Protein AF-A0A9W6WD93-F1 (afdb_monomer_lite)

Organism: NCBI:txid1785913

Structure (mmCIF, N/CA/C/O backbone):
data_AF-A0A9W6WD93-F1
#
_entry.id   AF-A0A9W6WD93-F1
#
loop_
_atom_site.group_PDB
_atom_site.id
_atom_site.type_symbol
_atom_site.label_atom_id
_atom_site.label_alt_id
_atom_site.label_comp_id
_atom_site.label_asym_id
_atom_site.label_entity_id
_atom_site.label_seq_id
_atom_site.pdbx_PDB_ins_code
_atom_site.Cartn_x
_atom_site.Cartn_y
_atom_site.Cartn_z
_atom_site.occupancy
_atom_site.B_iso_or_equiv
_atom_site.auth_seq_id
_atom_site.auth_comp_id
_atom_site.auth_asym_id
_atom_site.auth_atom_id
_atom_site.pdbx_PDB_model_num
ATOM 1 N N . MET A 1 1 ? -6.635 31.209 0.167 1.00 34.66 1 MET A N 1
ATOM 2 C CA . MET A 1 1 ? -7.430 30.627 1.268 1.00 34.66 1 MET A CA 1
ATOM 3 C C . MET A 1 1 ? -8.001 29.323 0.761 1.00 34.66 1 MET A C 1
ATOM 5 O O . MET A 1 1 ? -8.871 29.347 -0.097 1.00 34.66 1 MET A O 1
ATOM 9 N N . ASN A 1 2 ? -7.409 28.206 1.172 1.00 32.88 2 ASN A N 1
ATOM 10 C CA . ASN A 1 2 ? -7.852 26.878 0.765 1.00 32.88 2 ASN A CA 1
ATOM 11 C C . ASN A 1 2 ? -9.056 26.523 1.652 1.00 32.88 2 ASN A C 1
ATOM 13 O O . ASN A 1 2 ? -8.883 26.556 2.874 1.00 32.88 2 ASN A O 1
ATOM 17 N N . PRO A 1 3 ? -10.265 26.286 1.115 1.00 46.28 3 PRO A N 1
ATOM 18 C CA . PRO A 1 3 ? -11.382 25.911 1.962 1.00 46.28 3 PRO A CA 1
ATOM 19 C C . PRO A 1 3 ? -11.041 24.572 2.611 1.00 46.28 3 PRO A C 1
ATOM 21 O O . PRO A 1 3 ? -10.632 23.624 1.938 1.00 46.28 3 PRO A O 1
ATOM 24 N N . LEU A 1 4 ? -11.151 24.542 3.937 1.00 39.38 4 LEU A N 1
ATOM 25 C CA . LEU A 1 4 ? -11.066 23.336 4.745 1.00 39.38 4 LEU A CA 1
ATOM 26 C C . LEU A 1 4 ? -11.967 22.280 4.096 1.00 39.38 4 LEU A C 1
ATOM 28 O O . LEU A 1 4 ? -13.179 22.471 3.996 1.00 39.38 4 LEU A O 1
ATOM 32 N N . LEU A 1 5 ? -11.356 21.204 3.594 1.00 36.00 5 LEU A N 1
ATOM 33 C CA . LEU A 1 5 ? -12.098 20.051 3.101 1.00 36.00 5 LEU A CA 1
ATOM 34 C C . LEU A 1 5 ? -12.999 19.545 4.240 1.00 36.00 5 LEU A C 1
ATOM 36 O O . LEU A 1 5 ? -12.559 19.523 5.392 1.00 36.00 5 LEU A O 1
ATOM 40 N N . PRO A 1 6 ? -14.257 19.188 3.945 1.00 38.03 6 PRO A N 1
ATOM 41 C CA . PRO A 1 6 ? -15.264 18.980 4.970 1.00 38.03 6 PRO A CA 1
ATOM 42 C C . PRO A 1 6 ? -14.905 17.800 5.876 1.00 38.03 6 PRO A C 1
ATOM 44 O O . PRO A 1 6 ? -14.528 16.723 5.410 1.00 38.03 6 PRO A O 1
ATOM 47 N N . ILE A 1 7 ? -15.074 18.020 7.180 1.00 48.56 7 ILE A N 1
ATOM 48 C CA . ILE A 1 7 ? -15.210 16.969 8.188 1.00 48.56 7 ILE A CA 1
ATOM 49 C C . ILE A 1 7 ? -16.414 16.114 7.758 1.00 48.56 7 ILE A C 1
ATOM 51 O O . ILE A 1 7 ? -17.492 16.647 7.500 1.00 48.56 7 ILE A O 1
ATOM 55 N N . PHE A 1 8 ? -16.182 14.811 7.587 1.00 52.06 8 PHE A N 1
ATOM 56 C CA . PHE A 1 8 ? -17.117 13.824 7.041 1.00 52.06 8 PHE A CA 1
ATOM 57 C C . PHE A 1 8 ? -18.531 13.940 7.640 1.00 52.06 8 PHE A C 1
ATOM 59 O O . PHE A 1 8 ? -18.700 13.948 8.857 1.00 52.06 8 PHE A O 1
ATOM 66 N N . THR A 1 9 ? -19.554 13.998 6.783 1.00 36.75 9 THR A N 1
ATOM 67 C CA . THR A 1 9 ? -20.966 13.930 7.189 1.00 36.75 9 THR A CA 1
ATOM 68 C C . THR A 1 9 ? -21.357 12.502 7.596 1.00 36.75 9 THR A C 1
ATOM 70 O O . THR A 1 9 ? -20.989 11.570 6.875 1.00 36.75 9 THR A O 1
ATOM 73 N N . PRO A 1 10 ? -22.126 12.300 8.685 1.00 39.97 10 PRO A N 1
ATOM 74 C CA . PRO A 1 10 ? -22.615 10.982 9.084 1.00 39.97 10 PRO A CA 1
ATOM 75 C C . PRO A 1 10 ? -23.711 10.498 8.130 1.00 39.97 10 PRO A C 1
ATOM 77 O O . PRO A 1 10 ? -24.685 11.208 7.883 1.00 39.97 10 PRO A O 1
ATOM 80 N N . GLY A 1 11 ? -23.536 9.286 7.613 1.00 41.75 11 GLY A N 1
ATOM 81 C CA . GLY A 1 11 ? -24.444 8.614 6.688 1.00 41.75 11 GLY A CA 1
ATOM 82 C C . GLY A 1 11 ? -23.643 7.645 5.823 1.00 41.75 11 GLY A C 1
ATOM 83 O O . GLY A 1 11 ? -22.977 8.061 4.882 1.00 41.75 11 GLY A O 1
ATOM 84 N N . ASP A 1 12 ? -23.644 6.368 6.194 1.00 49.59 12 ASP A N 1
ATOM 85 C CA . ASP A 1 12 ? -23.177 5.217 5.398 1.00 49.59 12 ASP A CA 1
ATOM 86 C C . ASP A 1 12 ? -21.663 5.009 5.191 1.00 49.59 12 ASP A C 1
ATOM 88 O O . ASP A 1 12 ? -21.240 3.920 4.793 1.00 49.59 12 ASP A O 1
ATOM 92 N N . ALA A 1 13 ? -20.803 5.982 5.491 1.00 63.25 13 ALA A N 1
ATOM 93 C CA . ALA A 1 13 ? -19.359 5.790 5.355 1.00 63.25 13 ALA A CA 1
ATOM 94 C C . ALA A 1 13 ? -18.795 4.952 6.522 1.00 63.25 13 ALA A C 1
ATOM 96 O O . ALA A 1 13 ? -18.496 5.485 7.585 1.00 63.25 13 ALA A O 1
ATOM 97 N N . PHE A 1 14 ? -18.622 3.646 6.283 1.00 68.56 14 PHE A N 1
ATOM 98 C CA . PHE A 1 14 ? -18.093 2.644 7.226 1.00 68.56 14 PHE A CA 1
ATOM 99 C C . PHE A 1 14 ? -19.006 2.356 8.428 1.00 68.56 14 PHE A C 1
ATOM 101 O O . PHE A 1 14 ? -18.555 2.410 9.566 1.00 68.56 14 PHE A O 1
ATOM 108 N N . ALA A 1 15 ? -20.277 2.015 8.188 1.00 68.81 15 ALA A N 1
ATOM 109 C CA . ALA A 1 15 ? -21.192 1.582 9.255 1.00 68.81 15 ALA A CA 1
ATOM 110 C C . ALA A 1 15 ? -20.595 0.473 10.157 1.00 68.81 15 ALA A C 1
ATOM 112 O O . ALA A 1 15 ? -20.794 0.507 11.367 1.00 68.81 15 ALA A O 1
ATOM 113 N N . ASP A 1 16 ? -19.779 -0.417 9.579 1.00 78.69 16 ASP A N 1
ATOM 114 C CA . ASP A 1 16 ? -19.063 -1.496 10.284 1.00 78.69 16 ASP A CA 1
ATOM 115 C C . ASP A 1 16 ? -17.587 -1.156 10.575 1.00 78.69 16 ASP A C 1
ATOM 117 O O . ASP A 1 16 ? -16.729 -2.034 10.692 1.00 78.69 16 ASP A O 1
ATOM 121 N N . GLY A 1 17 ? -17.249 0.133 10.595 1.00 87.06 17 GLY A N 1
ATOM 122 C CA . GLY A 1 17 ? -15.920 0.605 10.955 1.00 87.06 17 GLY A CA 1
ATOM 123 C C . GLY A 1 17 ? -15.648 0.439 12.449 1.00 87.06 17 GLY A C 1
ATOM 124 O O . GLY A 1 17 ? -16.551 0.485 13.283 1.00 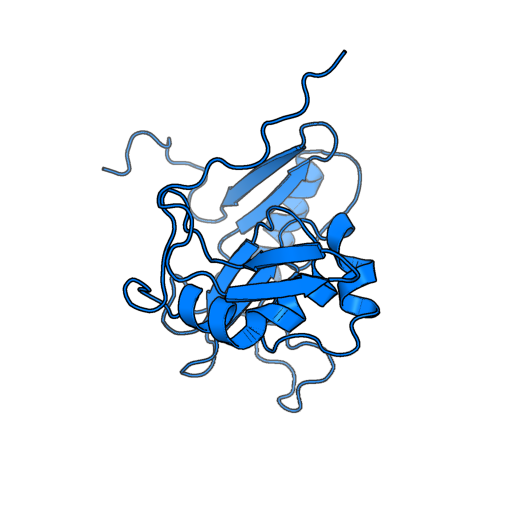87.06 17 GLY A O 1
ATOM 125 N N . VAL A 1 18 ? -14.375 0.291 12.803 1.00 94.69 18 VAL A N 1
ATOM 126 C CA . VAL A 1 18 ? -13.948 0.174 14.199 1.00 94.69 18 VAL A CA 1
ATOM 127 C C . VAL A 1 18 ? -13.622 1.559 14.739 1.00 94.69 18 VAL A C 1
ATOM 129 O O . VAL A 1 18 ? -12.799 2.273 14.164 1.00 94.69 18 VAL A O 1
ATOM 132 N N . VAL A 1 19 ? -14.253 1.939 15.850 1.00 95.56 19 VAL A N 1
ATOM 133 C CA . VAL A 1 19 ? -13.902 3.167 16.570 1.00 95.56 19 VAL A CA 1
ATOM 134 C C . VAL A 1 19 ? -12.634 2.921 17.382 1.00 95.56 19 VAL A C 1
ATOM 136 O O . VAL A 1 19 ? -12.572 1.985 18.176 1.00 95.56 19 VAL A O 1
ATOM 139 N N . VAL A 1 20 ? -11.632 3.769 17.185 1.00 94.94 20 VAL A N 1
ATOM 140 C CA . VAL A 1 20 ? -10.327 3.713 17.856 1.00 94.94 20 VAL A CA 1
ATOM 141 C C . VAL A 1 20 ? -10.012 5.060 18.491 1.00 94.94 20 VAL A C 1
ATOM 143 O O . VAL A 1 20 ? -10.507 6.097 18.040 1.00 94.94 20 VAL A O 1
ATOM 146 N N . GLN A 1 21 ? -9.167 5.060 19.518 1.00 94.75 21 GLN A N 1
ATOM 147 C CA . GLN A 1 21 ? -8.720 6.285 20.177 1.00 94.75 21 GLN A CA 1
ATOM 148 C C . GLN A 1 21 ? -7.257 6.563 19.832 1.00 94.75 21 GLN A C 1
ATOM 150 O O . GLN A 1 21 ? -6.410 5.690 20.000 1.00 94.75 21 GLN A O 1
ATOM 155 N N . LEU A 1 22 ? -6.963 7.788 19.389 1.00 92.19 22 LEU A N 1
ATOM 156 C CA . LEU A 1 22 ? -5.601 8.302 19.231 1.00 92.19 22 LEU A CA 1
ATOM 157 C C . LEU A 1 22 ? -5.485 9.622 19.998 1.00 92.19 22 LEU A C 1
ATOM 159 O O . LEU A 1 22 ? -6.052 10.644 19.600 1.00 92.19 22 LEU A O 1
ATOM 163 N N . GLY A 1 23 ? -4.763 9.595 21.119 1.00 91.88 23 GLY A N 1
ATOM 164 C CA . GLY A 1 23 ? -4.699 10.726 22.044 1.00 91.88 23 GLY A CA 1
ATOM 165 C C . GLY A 1 23 ? -6.085 11.088 22.584 1.00 91.88 23 GLY A C 1
ATOM 166 O O . GLY A 1 23 ? -6.782 10.247 23.153 1.00 91.88 23 GLY A O 1
ATOM 167 N N . GLU A 1 24 ? -6.494 12.340 22.391 1.00 93.06 24 GLU A N 1
ATOM 168 C CA . GLU A 1 24 ? -7.792 12.865 22.845 1.00 93.06 24 GLU A CA 1
ATOM 169 C C . GLU A 1 24 ? -8.915 12.711 21.804 1.00 93.06 24 GLU A C 1
ATOM 171 O O . GLU A 1 24 ? -10.052 13.114 22.046 1.00 93.06 24 GLU A O 1
ATOM 176 N N . HIS A 1 25 ? -8.616 12.139 20.635 1.00 92.31 25 HIS A N 1
ATOM 177 C CA . HIS A 1 25 ? -9.554 12.055 19.520 1.00 92.31 25 HIS A CA 1
ATOM 178 C C . HIS A 1 25 ? -9.992 10.615 19.246 1.00 92.31 25 HIS A C 1
ATOM 180 O O . HIS A 1 25 ? -9.206 9.670 19.349 1.00 92.31 25 HIS A O 1
ATOM 186 N N . LEU A 1 26 ? -11.253 10.469 18.837 1.00 93.88 26 LEU A N 1
ATOM 187 C CA . LEU A 1 26 ? -11.805 9.220 18.324 1.00 93.88 26 LEU A CA 1
ATOM 188 C C . LEU A 1 26 ? -11.797 9.236 16.796 1.00 93.88 26 LEU A C 1
ATOM 190 O O . LEU A 1 26 ? -12.170 10.232 16.173 1.00 93.88 26 LEU A O 1
ATOM 194 N N . TYR A 1 27 ? -11.409 8.112 16.207 1.00 92.88 27 TYR A N 1
ATOM 195 C CA . TYR A 1 27 ? -11.374 7.901 14.766 1.00 92.88 27 TYR A CA 1
ATOM 196 C C . TYR A 1 27 ? -12.167 6.657 14.395 1.00 92.88 27 TYR A C 1
ATOM 198 O O . TYR A 1 27 ? -12.267 5.716 15.176 1.00 92.88 27 TYR A O 1
ATOM 206 N N . LEU A 1 28 ? -12.707 6.647 13.178 1.00 94.75 28 LEU A N 1
ATOM 207 C CA . LEU A 1 28 ? -13.334 5.474 12.583 1.00 94.75 28 LEU A CA 1
ATOM 208 C C . LEU A 1 28 ? -12.368 4.856 11.572 1.00 94.75 28 LEU A C 1
ATOM 210 O O . LEU A 1 28 ? -11.941 5.527 10.630 1.00 94.75 28 LEU A O 1
ATOM 214 N N . VAL A 1 29 ? -12.035 3.583 11.763 1.00 95.88 29 VAL A N 1
ATOM 215 C CA . VAL A 1 29 ? -11.166 2.819 10.865 1.00 95.88 29 VAL A CA 1
ATOM 216 C C . VAL A 1 29 ? -12.014 1.885 10.019 1.00 95.88 29 VAL A C 1
ATOM 218 O O . VAL A 1 29 ? -12.828 1.125 10.538 1.00 95.88 29 VAL A O 1
ATOM 221 N N . GLY A 1 30 ? -11.798 1.903 8.708 1.00 95.12 30 GLY A N 1
ATOM 222 C CA . GLY A 1 30 ? -12.510 1.025 7.791 1.00 95.12 30 GLY A CA 1
ATOM 223 C C . GLY A 1 30 ? -11.766 0.812 6.479 1.00 95.12 30 GLY A C 1
ATOM 224 O O . GLY A 1 30 ? -10.753 1.455 6.200 1.00 95.12 30 GLY A O 1
ATOM 225 N N . ALA A 1 31 ? -12.269 -0.124 5.675 1.00 94.81 31 ALA A N 1
ATOM 226 C CA . ALA A 1 31 ? -11.633 -0.561 4.440 1.00 94.81 31 ALA A CA 1
ATOM 227 C C . ALA A 1 31 ? -12.426 -0.140 3.198 1.00 94.81 31 ALA A C 1
ATOM 229 O O . ALA A 1 31 ? -13.657 -0.139 3.165 1.00 94.81 31 ALA A O 1
ATOM 230 N N . GLN A 1 32 ? -11.710 0.208 2.135 1.00 92.44 32 GLN A N 1
ATOM 231 C CA . GLN A 1 32 ? -12.301 0.618 0.869 1.00 92.44 32 GLN A CA 1
ATOM 232 C C . GLN A 1 32 ? -11.551 -0.041 -0.294 1.00 92.44 32 GLN A C 1
ATOM 234 O O . GLN A 1 32 ? -10.324 -0.098 -0.325 1.00 92.44 32 GLN A O 1
ATOM 239 N N . SER A 1 33 ? -12.320 -0.536 -1.262 1.00 88.75 33 SER A N 1
ATOM 240 C CA . SER A 1 33 ? -11.839 -0.965 -2.578 1.00 88.75 33 SER A CA 1
ATOM 241 C C . SER A 1 33 ? -11.712 0.235 -3.531 1.00 88.75 33 SER A C 1
ATOM 243 O O . SER A 1 33 ? -11.908 1.378 -3.140 1.00 88.75 33 SER A O 1
ATOM 245 N N . ARG A 1 34 ? -11.439 0.021 -4.823 1.00 85.19 34 ARG A N 1
ATOM 246 C CA . ARG A 1 34 ? -11.284 1.138 -5.780 1.00 85.19 34 ARG A CA 1
ATOM 247 C C . ARG A 1 34 ? -12.518 2.035 -5.907 1.00 85.19 34 ARG A C 1
ATOM 249 O O . ARG A 1 34 ? -12.366 3.217 -6.185 1.00 85.19 34 ARG A O 1
ATOM 256 N N . ASN A 1 35 ? -13.716 1.472 -5.769 1.00 84.75 35 ASN A N 1
ATOM 257 C CA . ASN A 1 35 ? -14.967 2.164 -6.084 1.00 84.75 35 ASN A CA 1
ATOM 258 C C . ASN A 1 35 ? -16.028 2.083 -4.981 1.00 84.75 35 ASN A C 1
ATOM 260 O O . ASN A 1 35 ? -17.089 2.679 -5.134 1.00 84.75 35 ASN A O 1
ATOM 264 N N . ARG A 1 36 ? -15.771 1.360 -3.886 1.00 88.38 36 ARG A N 1
ATOM 265 C CA . ARG A 1 36 ? -16.722 1.244 -2.775 1.00 88.38 36 ARG A CA 1
ATOM 266 C C . ARG A 1 36 ? -16.044 0.940 -1.449 1.00 88.38 36 ARG A C 1
ATOM 268 O O . ARG A 1 36 ? -15.015 0.258 -1.425 1.00 88.38 36 ARG A O 1
ATOM 275 N N . VAL A 1 37 ? -16.662 1.399 -0.366 1.00 90.69 37 VAL A N 1
ATOM 276 C CA . VAL A 1 37 ? -16.401 0.898 0.990 1.00 90.69 37 VAL A CA 1
ATOM 277 C C . VAL A 1 37 ? -16.728 -0.598 1.036 1.00 90.69 37 VAL A C 1
ATOM 279 O O . VAL A 1 37 ? -17.631 -1.059 0.337 1.00 90.69 37 VAL A O 1
ATOM 282 N N . ILE A 1 38 ? -15.949 -1.354 1.800 1.00 91.62 38 ILE A N 1
ATOM 283 C CA . ILE A 1 38 ? -16.155 -2.783 2.033 1.00 91.62 38 ILE A CA 1
ATOM 284 C C . ILE A 1 38 ? -16.154 -3.052 3.535 1.00 91.62 38 ILE A C 1
ATOM 286 O O . ILE A 1 38 ? -15.496 -2.349 4.302 1.00 91.62 38 ILE A O 1
ATOM 290 N N . THR A 1 39 ? -16.901 -4.068 3.936 1.00 93.12 39 THR A N 1
ATOM 291 C CA . THR A 1 39 ? -17.102 -4.464 5.334 1.00 93.12 39 THR A CA 1
ATOM 292 C C . THR A 1 39 ? -16.725 -5.934 5.485 1.00 93.12 39 THR A C 1
ATOM 294 O O . THR A 1 39 ? -16.648 -6.622 4.463 1.00 93.12 39 THR A O 1
ATOM 297 N N . PRO A 1 40 ? -16.465 -6.440 6.704 1.00 93.75 40 PRO A N 1
ATOM 298 C CA . PRO A 1 40 ? -16.135 -7.853 6.905 1.00 93.75 40 PRO A CA 1
ATOM 299 C C . PRO A 1 40 ? -17.157 -8.827 6.293 1.00 93.75 40 PRO A C 1
ATOM 301 O O . PRO A 1 40 ? -16.762 -9.878 5.795 1.00 93.75 40 PRO A O 1
ATOM 304 N N . ASP A 1 41 ? -18.436 -8.446 6.241 1.00 89.69 41 ASP A N 1
ATOM 305 C CA . ASP A 1 41 ? -19.509 -9.246 5.631 1.00 89.69 41 ASP A CA 1
ATOM 306 C C . ASP A 1 41 ? -19.501 -9.211 4.090 1.00 89.69 41 ASP A C 1
ATOM 308 O O . ASP A 1 41 ? -20.035 -10.103 3.431 1.00 89.69 41 ASP A O 1
ATOM 312 N N . ALA A 1 42 ? -18.876 -8.192 3.495 1.00 89.31 42 ALA A N 1
ATOM 313 C CA . ALA A 1 42 ? -18.808 -7.960 2.053 1.00 89.31 42 ALA A CA 1
ATOM 314 C C . ALA A 1 42 ? -17.349 -7.880 1.559 1.00 89.31 42 ALA A C 1
ATOM 316 O O . ALA A 1 42 ? -16.959 -6.947 0.844 1.00 89.31 42 ALA A O 1
ATOM 317 N N . ASP A 1 43 ? -16.542 -8.876 1.938 1.00 89.75 43 ASP A N 1
ATOM 318 C CA . ASP A 1 43 ? -15.091 -8.892 1.756 1.00 89.75 43 ASP A CA 1
ATOM 319 C C . ASP A 1 43 ? -14.589 -10.099 0.949 1.00 89.75 43 ASP A C 1
ATOM 321 O O . ASP A 1 43 ? -14.305 -11.170 1.481 1.00 89.75 43 ASP A O 1
ATOM 325 N N . ASN A 1 44 ? -14.415 -9.910 -0.360 1.00 88.94 44 ASN A N 1
ATOM 326 C CA . ASN A 1 44 ? -14.036 -10.990 -1.277 1.00 88.94 44 ASN A CA 1
ATOM 327 C C . ASN A 1 44 ? -12.726 -11.709 -0.905 1.00 88.94 44 ASN A C 1
ATOM 329 O O . ASN A 1 44 ? -12.552 -12.873 -1.257 1.00 88.94 44 ASN A O 1
ATOM 333 N N . TYR A 1 45 ? -11.783 -11.014 -0.259 1.00 92.56 45 TYR A N 1
ATOM 334 C CA . TYR A 1 45 ? -10.429 -11.531 -0.034 1.00 92.56 45 TYR A CA 1
ATOM 335 C C . TYR A 1 45 ? -9.888 -11.275 1.380 1.00 92.56 45 TYR A C 1
ATOM 337 O O . TYR A 1 45 ? -8.679 -11.390 1.603 1.00 92.56 45 TYR A O 1
ATOM 345 N N . GLY A 1 46 ? -10.756 -10.942 2.334 1.00 94.69 46 GLY A N 1
ATOM 346 C CA . GLY A 1 46 ? -10.390 -10.767 3.740 1.00 94.69 46 GLY A CA 1
ATOM 347 C C . GLY A 1 46 ? -9.649 -9.463 4.070 1.00 94.69 46 GLY A C 1
ATOM 348 O O . GLY A 1 46 ? -8.992 -9.412 5.107 1.00 94.69 46 GLY A O 1
ATOM 349 N N . PHE A 1 47 ? -9.696 -8.432 3.215 1.00 96.50 47 PHE A N 1
ATOM 350 C CA . PHE A 1 47 ? -9.050 -7.148 3.514 1.00 96.50 47 PHE A CA 1
ATOM 351 C C . PHE A 1 47 ? -9.788 -6.350 4.596 1.00 96.50 47 PHE A C 1
ATOM 353 O 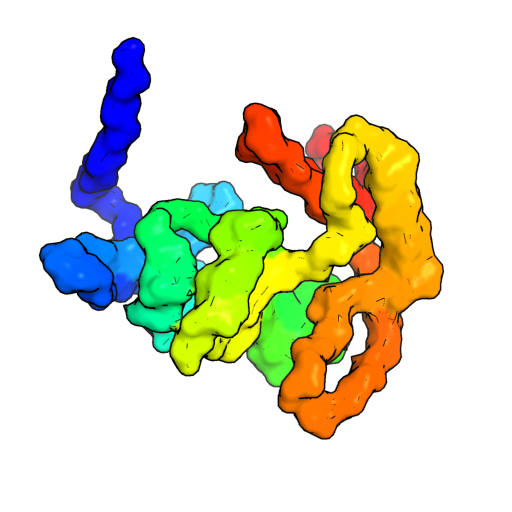O . PHE A 1 47 ? -9.159 -5.878 5.538 1.00 96.50 47 PHE A O 1
ATOM 360 N N . ALA A 1 48 ? -11.108 -6.206 4.488 1.00 95.75 48 ALA A N 1
ATOM 361 C CA . ALA A 1 48 ? -11.920 -5.521 5.489 1.00 95.75 48 ALA A CA 1
ATOM 362 C C . ALA A 1 48 ? -11.884 -6.247 6.837 1.00 95.75 48 ALA A C 1
ATOM 364 O O . ALA A 1 48 ? -11.714 -5.601 7.867 1.00 95.75 48 ALA A O 1
ATOM 365 N N . ALA A 1 49 ? -11.951 -7.580 6.829 1.00 96.12 49 ALA A N 1
ATOM 366 C CA . ALA A 1 49 ? -11.792 -8.387 8.034 1.00 96.12 49 ALA A CA 1
ATOM 367 C C . ALA A 1 49 ? -10.405 -8.188 8.676 1.00 96.12 49 ALA A C 1
ATOM 369 O O . ALA A 1 49 ? -10.303 -8.007 9.889 1.00 96.12 49 ALA A O 1
ATOM 370 N N . TRP A 1 50 ? -9.333 -8.153 7.872 1.00 97.19 50 TRP A N 1
ATOM 371 C CA . TRP A 1 50 ? -7.981 -7.870 8.364 1.00 97.19 50 TRP A CA 1
ATOM 372 C C . TRP A 1 50 ? -7.854 -6.447 8.926 1.00 97.19 50 TRP A C 1
ATOM 374 O O . TRP A 1 50 ? -7.286 -6.275 10.002 1.00 97.19 50 TRP A O 1
ATOM 384 N N . VAL A 1 51 ? -8.420 -5.433 8.261 1.00 97.38 51 VAL A N 1
ATOM 385 C CA . VAL A 1 51 ? -8.436 -4.049 8.767 1.00 97.38 51 VAL A CA 1
ATOM 386 C C . VAL A 1 51 ? -9.184 -3.967 10.094 1.00 97.38 51 VAL A C 1
ATOM 388 O O . VAL A 1 51 ? -8.670 -3.379 11.039 1.00 97.38 51 VAL A O 1
ATOM 391 N N . HIS A 1 52 ? -10.353 -4.599 10.193 1.00 96.56 52 HIS A N 1
ATOM 392 C CA . HIS A 1 52 ? -11.151 -4.620 11.415 1.00 96.56 52 HIS A CA 1
ATOM 393 C C . HIS A 1 52 ? -10.380 -5.264 12.577 1.00 96.56 52 HIS A C 1
ATOM 395 O O . HIS A 1 52 ? -10.342 -4.722 13.679 1.00 96.56 52 HIS A O 1
ATOM 401 N N . ALA A 1 53 ? -9.711 -6.394 12.333 1.00 96.75 53 ALA A N 1
ATOM 402 C CA . ALA A 1 53 ? -8.923 -7.089 13.351 1.00 96.75 53 ALA A CA 1
ATOM 403 C C . ALA A 1 53 ? -7.676 -6.310 13.812 1.00 96.75 53 ALA A C 1
ATOM 405 O O . ALA A 1 53 ? -7.198 -6.531 14.920 1.00 96.75 53 ALA A O 1
ATOM 406 N N . ASN A 1 54 ? -7.152 -5.402 12.984 1.00 97.44 54 ASN A N 1
ATOM 407 C CA . ASN A 1 54 ? -5.922 -4.651 13.257 1.00 97.44 54 ASN A CA 1
ATOM 408 C C . ASN A 1 54 ? -6.167 -3.144 13.448 1.00 97.44 54 ASN A C 1
ATOM 410 O O . ASN A 1 54 ? -5.218 -2.366 13.418 1.00 97.44 54 ASN A O 1
ATOM 414 N N . ALA A 1 55 ? -7.419 -2.715 13.631 1.00 96.75 55 ALA A N 1
ATOM 415 C CA . ALA A 1 55 ? -7.821 -1.314 13.510 1.00 96.75 55 ALA A CA 1
ATOM 416 C C . ALA A 1 55 ? -7.025 -0.346 14.399 1.00 96.75 55 ALA A C 1
ATOM 418 O O . ALA A 1 55 ? -6.528 0.659 13.896 1.00 96.75 55 ALA A O 1
ATOM 419 N N . GLN A 1 56 ? -6.865 -0.657 15.691 1.00 96.62 56 GLN A N 1
ATOM 420 C CA . GLN A 1 56 ? -6.115 0.200 16.619 1.00 96.62 56 GLN A CA 1
ATOM 421 C C . GLN A 1 56 ? -4.645 0.313 16.201 1.00 96.62 56 GLN A C 1
ATOM 423 O O . GLN A 1 56 ? -4.142 1.414 16.026 1.00 96.62 56 GLN A O 1
ATOM 428 N N . ALA A 1 57 ? -3.987 -0.817 15.936 1.00 96.50 57 ALA A N 1
ATOM 429 C CA . ALA A 1 57 ? -2.590 -0.839 15.514 1.00 96.50 57 ALA A CA 1
ATOM 430 C C . ALA A 1 57 ? -2.368 -0.119 14.174 1.00 96.50 57 ALA A C 1
ATOM 432 O O . ALA A 1 57 ? -1.371 0.572 13.988 1.00 96.50 57 ALA A O 1
ATOM 433 N N . LEU A 1 58 ? -3.312 -0.242 13.237 1.00 97.38 58 LEU A N 1
ATOM 434 C CA . LEU A 1 58 ? -3.284 0.517 11.989 1.00 97.38 58 LEU A CA 1
ATOM 435 C C . LEU A 1 58 ? -3.397 2.017 12.247 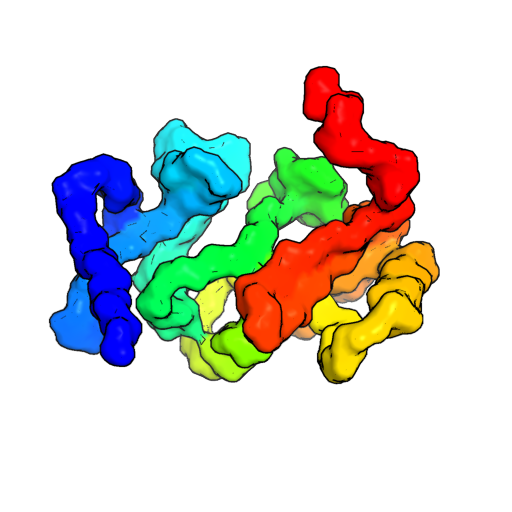1.00 97.38 58 LEU A C 1
ATOM 437 O O . LEU A 1 58 ? -2.666 2.783 11.630 1.00 97.38 58 LEU A O 1
ATOM 441 N N . ALA A 1 59 ? -4.281 2.437 13.149 1.00 96.19 59 ALA A N 1
ATOM 442 C CA . ALA A 1 59 ? -4.440 3.839 13.504 1.00 96.19 59 ALA A CA 1
ATOM 443 C C . ALA A 1 59 ? -3.191 4.397 14.205 1.00 96.19 59 ALA A C 1
ATOM 445 O O . ALA A 1 59 ? -2.740 5.485 13.853 1.00 96.19 59 ALA A O 1
ATOM 446 N N . ASP A 1 60 ? -2.594 3.633 15.122 1.00 95.62 60 ASP A N 1
ATOM 447 C CA . ASP A 1 60 ? -1.372 4.014 15.839 1.00 95.62 60 ASP A CA 1
ATOM 448 C C . ASP A 1 60 ? -0.183 4.178 14.880 1.00 95.62 60 ASP A C 1
ATOM 450 O O . ASP A 1 60 ? 0.591 5.127 14.996 1.00 95.62 60 ASP A O 1
ATOM 454 N N . VAL A 1 61 ? -0.041 3.264 13.913 1.00 96.19 61 VAL A N 1
ATOM 455 C CA . VAL A 1 61 ? 1.095 3.245 12.979 1.00 96.19 61 VAL A CA 1
ATOM 456 C C . VAL A 1 61 ? 0.903 4.215 11.816 1.00 96.19 61 VAL A C 1
ATOM 458 O O . VAL A 1 61 ? 1.841 4.896 11.411 1.00 96.19 61 VAL A O 1
ATOM 461 N N . LEU A 1 62 ? -0.288 4.263 11.222 1.00 96.12 62 LEU A N 1
ATOM 462 C CA . LEU A 1 62 ? -0.528 5.030 9.997 1.00 96.12 62 LEU A CA 1
ATOM 463 C C . LEU A 1 62 ? -0.995 6.459 10.280 1.00 96.12 62 LEU A C 1
ATOM 465 O O . LEU A 1 62 ? -0.835 7.335 9.423 1.00 96.12 62 LEU A O 1
ATOM 469 N N . GLY A 1 63 ? -1.542 6.697 11.472 1.00 95.00 63 GLY A N 1
ATOM 470 C CA . GLY A 1 63 ? -2.162 7.956 11.845 1.00 95.00 63 GLY A CA 1
ATOM 471 C C . GLY A 1 63 ? -3.468 8.224 11.088 1.00 95.00 63 GLY A C 1
ATOM 472 O O . GLY A 1 63 ? -3.972 7.378 10.348 1.00 95.00 63 GLY A O 1
ATOM 473 N N . PRO A 1 64 ? -4.050 9.420 11.262 1.00 94.31 64 PRO A N 1
ATOM 474 C CA . PRO A 1 64 ? -5.286 9.784 10.591 1.00 94.31 64 PRO A CA 1
ATOM 475 C C . PRO A 1 64 ? -5.090 10.015 9.086 1.00 94.31 64 PRO A C 1
ATOM 477 O O . PRO A 1 64 ? -4.114 10.622 8.634 1.00 94.31 64 PRO A O 1
ATOM 480 N N . GLY A 1 65 ? -6.086 9.610 8.296 1.00 92.62 65 GLY A N 1
ATOM 481 C CA . GLY A 1 65 ? -6.186 9.940 6.877 1.00 92.62 65 GLY A CA 1
ATOM 482 C C . GLY A 1 65 ? -6.545 8.750 5.995 1.00 92.62 65 GLY A C 1
ATOM 483 O O . GLY A 1 65 ? -7.064 7.734 6.444 1.00 92.62 65 GLY A O 1
ATOM 484 N N . ARG A 1 66 ? -6.301 8.904 4.688 1.00 92.00 66 ARG A N 1
ATOM 485 C CA . ARG A 1 66 ? -6.457 7.823 3.707 1.00 92.00 66 ARG A CA 1
ATOM 486 C C . ARG A 1 66 ? -5.099 7.210 3.393 1.00 92.00 66 ARG A C 1
ATOM 488 O O . ARG A 1 66 ? -4.135 7.928 3.096 1.00 92.00 66 ARG A O 1
ATOM 495 N N . HIS A 1 67 ? -5.052 5.884 3.436 1.00 94.50 67 HIS A N 1
ATOM 496 C CA . HIS A 1 67 ? -3.846 5.089 3.242 1.00 94.50 67 HIS A CA 1
ATOM 497 C C . HIS A 1 67 ? -4.058 4.153 2.056 1.00 94.50 67 HIS A C 1
ATOM 499 O O . HIS A 1 67 ? -4.936 3.295 2.074 1.00 94.50 67 HIS A O 1
ATOM 505 N N . HIS A 1 68 ? -3.281 4.363 0.995 1.00 92.94 68 HIS A N 1
ATOM 506 C CA . HIS A 1 68 ? -3.411 3.616 -0.251 1.00 92.94 68 HIS A CA 1
ATOM 507 C C . HIS A 1 68 ? -2.310 2.566 -0.369 1.00 92.94 68 HIS A C 1
ATOM 509 O O . HIS A 1 68 ? -1.129 2.860 -0.170 1.00 92.94 68 HIS A O 1
ATOM 515 N N . GLY A 1 69 ? -2.714 1.359 -0.747 1.00 93.31 69 GLY A N 1
ATOM 516 C CA . GLY A 1 69 ? -1.825 0.229 -0.950 1.00 93.31 69 GLY A CA 1
ATOM 517 C C . GLY A 1 69 ? -2.487 -0.875 -1.765 1.00 93.31 69 GLY A C 1
ATOM 518 O O . GLY A 1 69 ? -3.632 -0.744 -2.203 1.00 93.31 69 GLY A O 1
ATOM 519 N N . GLU A 1 70 ? -1.753 -1.963 -1.960 1.00 93.00 70 GLU A N 1
ATOM 520 C CA . GLU A 1 70 ? -2.232 -3.178 -2.612 1.00 93.00 70 GLU A CA 1
ATOM 521 C C . GLU A 1 70 ? -2.459 -4.260 -1.553 1.00 93.00 70 GLU A C 1
ATOM 523 O O . GLU A 1 70 ? -1.567 -4.547 -0.751 1.00 93.00 70 GLU A O 1
ATOM 528 N N . TRP A 1 71 ? -3.643 -4.872 -1.568 1.00 95.00 71 TRP A N 1
ATOM 529 C CA . TRP A 1 71 ? -3.915 -6.117 -0.853 1.00 95.00 71 TRP A CA 1
ATOM 530 C C . TRP A 1 71 ? -3.604 -7.292 -1.781 1.00 95.00 71 TRP A C 1
ATOM 532 O O . TRP A 1 71 ? -4.217 -7.422 -2.840 1.00 95.00 71 TRP A O 1
ATOM 542 N N . TYR A 1 72 ? -2.631 -8.124 -1.416 1.00 92.44 72 TYR A N 1
ATOM 543 C CA . TYR A 1 72 ? -2.113 -9.190 -2.275 1.00 92.44 72 TYR A CA 1
ATOM 544 C C . TYR A 1 72 ? -1.738 -10.438 -1.475 1.00 92.44 72 TYR A C 1
ATOM 546 O O . TYR A 1 72 ? -1.546 -10.390 -0.262 1.00 92.44 72 TYR A O 1
ATOM 554 N N . GLY A 1 73 ? -1.618 -11.569 -2.167 1.00 91.12 73 GLY A N 1
ATOM 555 C CA . GLY A 1 73 ? -1.195 -12.841 -1.588 1.00 91.12 73 GLY A CA 1
ATOM 556 C C . GLY A 1 73 ? -2.064 -13.992 -2.063 1.00 91.12 73 GLY A C 1
ATOM 557 O O . GLY A 1 73 ? -2.684 -13.920 -3.125 1.00 91.12 73 GLY A O 1
ATOM 558 N N . HIS A 1 74 ? -2.107 -15.064 -1.279 1.00 89.69 74 HIS A N 1
ATOM 559 C CA . HIS A 1 74 ? -2.745 -16.308 -1.675 1.00 89.69 74 HIS A CA 1
ATOM 560 C C . HIS A 1 74 ? -4.225 -16.119 -2.049 1.00 89.69 74 HIS A C 1
ATOM 562 O O . HIS A 1 74 ? -5.026 -15.563 -1.286 1.00 89.69 74 HIS A O 1
ATOM 568 N N . GLY A 1 75 ? -4.587 -16.626 -3.230 1.00 89.94 75 GLY A N 1
ATOM 569 C CA . GLY A 1 75 ? -5.938 -16.531 -3.783 1.00 89.94 75 GLY A CA 1
ATOM 570 C C . GLY A 1 75 ? -6.303 -15.163 -4.370 1.00 89.94 75 GLY A C 1
ATOM 571 O O . GLY A 1 75 ? -7.455 -14.979 -4.741 1.00 89.94 75 GLY A O 1
ATOM 572 N N . ILE A 1 76 ? -5.360 -14.214 -4.469 1.00 90.94 76 ILE A N 1
ATOM 573 C CA . ILE A 1 76 ? -5.588 -12.880 -5.047 1.00 90.94 76 ILE A CA 1
ATOM 574 C C . ILE A 1 76 ? -4.698 -12.677 -6.274 1.00 90.94 76 ILE A C 1
ATOM 576 O O . ILE A 1 76 ? -3.471 -12.654 -6.161 1.00 90.94 76 ILE A O 1
ATOM 580 N N . ASN A 1 77 ? -5.308 -12.433 -7.438 1.00 87.00 77 ASN A N 1
ATOM 581 C CA . ASN A 1 77 ? -4.613 -12.118 -8.692 1.00 87.00 77 ASN A CA 1
ATOM 582 C C . ASN A 1 77 ? -3.456 -13.095 -8.982 1.00 87.00 77 ASN A C 1
ATOM 584 O O . ASN A 1 77 ? -3.670 -14.292 -9.148 1.00 87.00 77 ASN A O 1
ATOM 588 N N . ARG A 1 78 ? -2.219 -12.585 -9.042 1.00 86.94 78 ARG A N 1
ATOM 589 C CA . ARG A 1 78 ? -1.005 -13.359 -9.320 1.00 86.94 78 ARG A CA 1
ATOM 590 C C . ARG A 1 78 ? -0.632 -14.330 -8.191 1.00 86.94 78 ARG A C 1
ATOM 592 O O . ARG A 1 78 ? 0.216 -15.185 -8.414 1.00 86.94 78 ARG A O 1
ATOM 599 N N . GLY A 1 79 ? -1.199 -14.197 -6.988 1.00 85.56 79 GLY A N 1
ATOM 600 C CA . GLY A 1 79 ? -0.962 -15.077 -5.834 1.00 85.56 79 GLY A CA 1
ATOM 601 C C . GLY A 1 79 ? 0.439 -14.986 -5.216 1.00 85.56 79 GLY A C 1
ATOM 602 O O . GLY A 1 79 ? 0.599 -15.228 -4.021 1.00 85.56 79 GLY A O 1
ATOM 603 N N . TYR A 1 80 ? 1.439 -14.611 -6.021 1.00 85.31 80 TYR A N 1
ATOM 604 C CA . TYR A 1 80 ? 2.843 -14.448 -5.658 1.00 85.31 80 TYR A CA 1
ATOM 605 C C . TYR A 1 80 ? 3.448 -15.688 -4.982 1.00 85.31 80 TYR A C 1
ATOM 607 O O . TYR A 1 80 ? 4.359 -15.561 -4.169 1.00 85.31 80 TYR A O 1
ATOM 615 N N . GLU A 1 81 ? 2.907 -16.873 -5.299 1.00 86.25 81 GLU A N 1
ATOM 616 C CA . GLU A 1 81 ? 3.283 -18.168 -4.704 1.00 86.25 81 GLU A CA 1
ATOM 617 C C . GLU A 1 81 ? 3.285 -18.149 -3.165 1.00 86.25 81 GLU A C 1
ATOM 619 O O . GLU A 1 81 ? 4.015 -18.892 -2.510 1.00 86.25 81 GLU A O 1
ATOM 624 N N . MET A 1 82 ? 2.457 -17.287 -2.564 1.00 85.75 82 MET A N 1
ATOM 625 C CA . MET A 1 82 ? 2.381 -17.182 -1.114 1.00 85.75 82 MET A CA 1
ATOM 626 C C . MET A 1 82 ? 1.700 -18.416 -0.506 1.00 85.75 82 MET A C 1
ATOM 628 O O . MET A 1 82 ? 0.748 -18.946 -1.101 1.00 85.75 82 MET A O 1
ATOM 632 N N . PRO A 1 83 ? 2.139 -18.856 0.694 1.00 86.06 83 PRO A N 1
ATOM 633 C CA . PRO A 1 83 ? 1.507 -19.965 1.397 1.00 86.06 83 PRO A CA 1
ATOM 634 C C . PRO A 1 83 ? 0.007 -19.743 1.589 1.00 86.06 83 PRO A C 1
ATOM 636 O O . PRO A 1 83 ? -0.468 -18.607 1.663 1.00 86.06 83 PRO A O 1
ATOM 639 N N . GLN A 1 84 ? -0.744 -20.838 1.688 1.00 87.75 84 GLN A N 1
ATOM 640 C CA . GLN A 1 84 ? -2.194 -20.789 1.832 1.00 87.75 84 GLN A CA 1
ATOM 641 C C . GLN A 1 84 ? -2.618 -19.879 2.992 1.00 87.75 84 GLN A C 1
ATOM 643 O O . GLN A 1 84 ? -2.115 -19.988 4.107 1.00 87.75 84 GLN A O 1
ATOM 648 N N . GLY A 1 85 ? -3.542 -18.960 2.705 1.00 86.31 85 GLY A N 1
ATOM 649 C CA . GLY A 1 85 ? -4.061 -17.994 3.677 1.00 86.31 85 GLY A CA 1
ATOM 650 C C . GLY A 1 85 ? -3.170 -16.773 3.930 1.00 86.31 85 GLY A C 1
ATOM 651 O O . GLY A 1 85 ? -3.654 -15.804 4.510 1.00 86.31 85 GLY A O 1
ATOM 652 N N . VAL A 1 86 ? -1.917 -16.756 3.459 1.00 89.00 86 VAL A N 1
ATOM 653 C CA . VAL A 1 86 ? -1.016 -15.610 3.644 1.00 89.00 86 VAL A CA 1
ATOM 654 C C . VAL A 1 86 ? -1.380 -14.491 2.676 1.00 89.00 86 VAL A C 1
ATOM 656 O O . VAL A 1 86 ? -1.365 -14.668 1.456 1.00 89.00 86 VAL A O 1
ATOM 659 N N . ARG A 1 87 ? -1.683 -13.319 3.236 1.00 92.00 87 ARG A N 1
ATOM 660 C CA . ARG A 1 87 ? -1.984 -12.079 2.513 1.00 92.00 87 ARG A CA 1
ATOM 661 C C . ARG A 1 87 ? -1.332 -10.897 3.216 1.00 92.00 87 ARG A C 1
ATOM 663 O O . ARG A 1 87 ? -1.031 -10.971 4.407 1.00 92.00 87 ARG A O 1
ATOM 670 N N . ARG A 1 88 ? -1.064 -9.838 2.461 1.00 94.25 88 ARG A N 1
ATOM 671 C CA . ARG A 1 88 ? -0.320 -8.659 2.905 1.00 94.25 88 ARG A CA 1
ATOM 672 C C . ARG A 1 88 ? -0.927 -7.392 2.319 1.00 94.25 88 ARG A C 1
ATOM 674 O O . ARG A 1 88 ? -1.445 -7.403 1.202 1.00 94.25 88 ARG A O 1
ATOM 681 N N . PHE A 1 89 ? -0.799 -6.296 3.056 1.00 95.50 89 PHE A N 1
ATOM 682 C CA . PHE A 1 89 ? -1.125 -4.950 2.615 1.00 95.50 89 PHE A CA 1
ATOM 683 C C . PHE A 1 89 ? 0.164 -4.145 2.435 1.00 95.50 89 PHE A C 1
ATOM 685 O O . PHE A 1 89 ? 0.860 -3.854 3.407 1.00 95.50 89 PHE A O 1
ATOM 692 N N . ALA A 1 90 ? 0.494 -3.799 1.190 1.00 93.31 90 ALA A N 1
ATOM 693 C CA . ALA A 1 90 ? 1.676 -3.003 0.866 1.00 93.31 90 ALA A CA 1
ATOM 694 C C . ALA A 1 90 ? 1.289 -1.577 0.467 1.00 93.31 90 ALA A C 1
ATOM 696 O O . ALA A 1 90 ? 0.674 -1.361 -0.577 1.00 93.31 90 ALA A O 1
ATOM 697 N N . LEU A 1 91 ? 1.689 -0.605 1.281 1.00 94.81 91 LEU A N 1
ATOM 698 C CA . LEU A 1 91 ? 1.495 0.825 1.057 1.00 94.81 91 LEU A CA 1
ATOM 699 C C . LEU A 1 91 ? 2.336 1.333 -0.123 1.00 94.81 91 LEU A C 1
ATOM 701 O O . LEU A 1 91 ? 3.474 0.901 -0.309 1.00 94.81 91 LEU A O 1
ATOM 705 N N . PHE A 1 92 ? 1.789 2.270 -0.906 1.00 92.44 92 PHE A N 1
ATOM 706 C CA . PHE A 1 92 ? 2.456 2.808 -2.105 1.00 92.44 92 PHE A CA 1
ATOM 707 C C . PHE A 1 92 ? 3.393 3.992 -1.849 1.00 92.44 92 PHE A C 1
ATOM 709 O O . PHE A 1 92 ? 4.279 4.250 -2.658 1.00 92.44 92 PHE A O 1
ATOM 716 N N . ASP A 1 93 ? 3.179 4.735 -0.765 1.00 91.38 93 ASP A N 1
ATOM 717 C CA . ASP A 1 93 ? 3.951 5.936 -0.440 1.00 91.38 93 ASP A CA 1
ATOM 718 C C . ASP A 1 93 ? 5.058 5.597 0.561 1.00 91.38 93 ASP A C 1
ATOM 720 O O . ASP A 1 93 ? 4.875 5.708 1.770 1.00 91.38 93 ASP A O 1
ATOM 724 N N . VAL A 1 94 ? 6.192 5.115 0.050 1.00 89.88 94 VAL A N 1
ATOM 725 C CA . VAL A 1 94 ? 7.304 4.653 0.893 1.00 89.88 94 VAL A CA 1
ATOM 726 C C . VAL A 1 94 ? 7.812 5.776 1.802 1.00 89.88 94 VAL A C 1
ATOM 728 O O . VAL A 1 94 ? 8.022 5.557 2.992 1.00 89.88 94 VAL A O 1
ATOM 731 N N . ASN A 1 95 ? 7.938 6.990 1.266 1.00 89.12 95 ASN A N 1
ATOM 732 C CA . ASN A 1 95 ? 8.469 8.139 1.996 1.00 89.12 95 ASN A CA 1
ATOM 733 C C . ASN A 1 95 ? 7.556 8.556 3.152 1.00 89.12 95 ASN A C 1
ATOM 735 O O . ASN A 1 95 ? 8.044 8.866 4.235 1.00 89.12 95 ASN A O 1
ATOM 739 N N . ARG A 1 96 ? 6.232 8.497 2.962 1.00 91.31 96 ARG A N 1
ATOM 740 C CA . ARG A 1 96 ? 5.269 8.803 4.029 1.00 91.31 96 ARG A CA 1
ATOM 741 C C . ARG A 1 96 ? 5.328 7.828 5.205 1.00 91.31 96 ARG A C 1
ATOM 743 O O . ARG A 1 96 ? 4.995 8.223 6.317 1.00 91.31 96 ARG A O 1
ATOM 750 N N . TYR A 1 97 ? 5.675 6.564 4.967 1.00 93.94 97 TYR A N 1
ATOM 751 C CA . TYR A 1 97 ? 5.482 5.497 5.955 1.00 93.94 97 TYR A CA 1
ATOM 752 C C . TYR A 1 97 ? 6.774 4.879 6.495 1.00 93.94 97 TYR A C 1
ATOM 754 O O . TYR A 1 97 ? 6.716 4.202 7.517 1.00 93.94 97 TYR A O 1
ATOM 762 N N . ALA A 1 98 ? 7.931 5.099 5.864 1.00 91.94 98 ALA A N 1
ATOM 763 C CA . ALA A 1 98 ? 9.176 4.427 6.242 1.00 91.94 98 ALA A CA 1
ATOM 764 C C . ALA A 1 98 ? 9.544 4.607 7.722 1.00 91.94 98 ALA A C 1
ATOM 766 O O . ALA A 1 98 ? 9.832 3.623 8.402 1.00 91.94 98 ALA A O 1
ATOM 767 N N . GLU A 1 99 ? 9.488 5.839 8.229 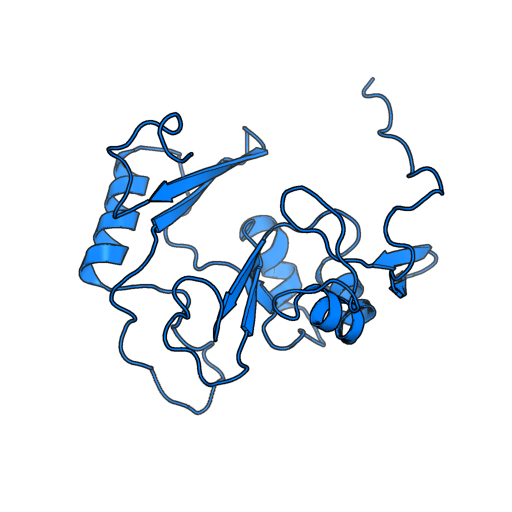1.00 93.56 99 GLU A N 1
ATOM 768 C CA . GLU A 1 99 ? 9.796 6.133 9.631 1.00 93.56 99 GLU A CA 1
ATOM 769 C C . GLU A 1 99 ? 8.758 5.521 10.580 1.00 93.56 99 GLU A C 1
ATOM 771 O O . GLU A 1 99 ? 9.118 4.825 11.527 1.00 93.56 99 GLU A O 1
ATOM 776 N N . ALA A 1 100 ? 7.469 5.702 10.284 1.00 92.75 100 ALA A N 1
ATOM 777 C CA . ALA A 1 100 ? 6.384 5.200 11.123 1.00 92.75 100 ALA A CA 1
ATOM 778 C C . ALA A 1 100 ? 6.406 3.668 11.261 1.00 92.75 100 ALA A C 1
ATOM 780 O O . ALA A 1 100 ? 6.244 3.141 12.358 1.00 92.75 100 ALA A O 1
ATOM 781 N N . LEU A 1 101 ? 6.666 2.943 10.167 1.00 92.19 101 LEU A N 1
ATOM 782 C CA . LEU A 1 101 ? 6.784 1.483 10.192 1.00 92.19 101 LEU A CA 1
ATOM 783 C C . LEU A 1 101 ? 8.048 1.017 10.923 1.00 92.19 101 LEU A C 1
ATOM 785 O O . LEU A 1 101 ? 8.004 -0.012 11.589 1.00 92.19 101 LEU A O 1
ATOM 789 N N . ALA A 1 102 ? 9.159 1.752 10.812 1.00 91.50 102 ALA A N 1
ATOM 790 C CA . ALA A 1 102 ? 10.402 1.416 11.504 1.00 91.50 102 ALA A CA 1
ATOM 791 C C . ALA A 1 102 ? 10.311 1.631 13.024 1.00 91.50 102 ALA A C 1
ATOM 793 O O . ALA A 1 102 ? 10.957 0.913 13.783 1.00 91.50 102 ALA A O 1
ATOM 794 N N . MET A 1 103 ? 9.518 2.613 13.461 1.00 92.06 103 MET A N 1
ATOM 795 C CA . MET A 1 103 ? 9.327 2.969 14.872 1.00 92.06 103 MET A CA 1
ATOM 796 C C . MET A 1 103 ? 8.107 2.299 15.517 1.00 92.06 103 MET A C 1
ATOM 798 O O . MET A 1 103 ? 7.885 2.455 16.718 1.00 92.06 103 MET A O 1
ATOM 802 N N . ALA A 1 104 ? 7.312 1.554 14.747 1.00 90.75 104 ALA A N 1
ATOM 803 C CA . ALA A 1 104 ? 6.111 0.898 15.239 1.00 90.75 104 ALA A CA 1
ATOM 804 C C . ALA A 1 104 ? 6.440 -0.126 16.338 1.00 90.75 104 ALA A C 1
ATOM 806 O O . ALA A 1 104 ? 7.109 -1.129 16.095 1.00 90.75 104 ALA A O 1
ATOM 807 N N . VAL A 1 105 ? 5.899 0.092 17.540 1.00 88.12 105 VAL A N 1
ATOM 808 C CA . VAL A 1 105 ? 5.996 -0.872 18.653 1.00 88.12 105 VAL A CA 1
ATOM 809 C C . VAL A 1 105 ? 5.239 -2.160 18.323 1.00 88.12 105 VAL A C 1
ATOM 811 O O . VAL A 1 105 ? 5.687 -3.256 18.652 1.00 88.12 105 VAL A O 1
ATOM 814 N N . HIS A 1 106 ? 4.091 -2.029 17.655 1.00 89.50 106 HIS A N 1
ATOM 815 C CA . HIS A 1 106 ? 3.284 -3.150 17.198 1.00 89.50 106 HIS A CA 1
ATOM 816 C C . HIS A 1 106 ? 2.910 -2.957 15.731 1.00 89.50 106 HIS A C 1
ATOM 818 O O . HIS A 1 106 ? 2.037 -2.158 15.398 1.00 89.50 106 HIS A O 1
ATOM 824 N N . LEU A 1 107 ? 3.583 -3.697 14.851 1.00 92.69 107 LEU A N 1
ATOM 825 C CA . LEU A 1 107 ? 3.299 -3.691 13.423 1.00 92.69 107 LEU A CA 1
ATOM 826 C C . LEU A 1 107 ? 2.355 -4.857 13.077 1.00 92.69 107 LEU A C 1
ATOM 828 O O . LEU A 1 107 ? 2.746 -6.013 13.267 1.00 92.69 107 LEU A O 1
ATOM 832 N N . PRO A 1 108 ? 1.141 -4.593 12.552 1.00 93.75 108 PRO A N 1
ATOM 833 C CA . PRO A 1 108 ? 0.229 -5.642 12.111 1.00 93.75 108 PRO A CA 1
ATOM 834 C C . PRO A 1 108 ? 0.896 -6.623 11.152 1.00 93.75 108 PRO A C 1
ATOM 836 O O . PRO A 1 108 ? 1.531 -6.219 10.171 1.00 93.75 108 PRO A O 1
ATOM 839 N N . TYR A 1 109 ? 0.705 -7.922 11.385 1.00 91.81 109 TYR A N 1
ATOM 840 C CA . TYR A 1 109 ? 1.231 -8.931 10.474 1.00 91.81 109 TYR A CA 1
ATOM 841 C C . TYR A 1 109 ? 0.685 -8.712 9.059 1.00 91.81 109 TYR A C 1
ATOM 843 O O . TYR A 1 109 ? -0.526 -8.626 8.836 1.00 91.81 109 TYR A O 1
ATOM 851 N N . GLY A 1 110 ? 1.603 -8.646 8.097 1.00 90.75 110 GLY A N 1
ATOM 852 C CA . GLY A 1 110 ? 1.284 -8.427 6.694 1.00 90.75 110 GLY A CA 1
ATOM 853 C C . GLY A 1 110 ? 1.166 -6.958 6.287 1.00 90.75 110 GLY A C 1
ATOM 854 O O . GLY A 1 110 ? 1.041 -6.716 5.090 1.00 90.75 110 GLY A O 1
ATOM 855 N N . LEU A 1 111 ? 1.261 -5.988 7.204 1.00 95.25 111 LEU A N 1
ATOM 856 C CA . LEU A 1 111 ? 1.431 -4.580 6.840 1.00 95.25 111 LEU A CA 1
ATOM 857 C C . LEU A 1 111 ? 2.877 -4.319 6.404 1.00 95.25 111 LEU A C 1
ATOM 859 O O . LEU A 1 111 ? 3.830 -4.756 7.044 1.00 95.25 111 LEU A O 1
ATOM 863 N N . GLY A 1 112 ? 3.048 -3.575 5.319 1.00 93.69 112 GLY A N 1
ATOM 864 C CA . GLY A 1 112 ? 4.354 -3.115 4.872 1.00 93.69 112 GLY A CA 1
ATOM 865 C C . GLY A 1 112 ? 4.243 -2.087 3.758 1.00 93.69 112 GLY A C 1
ATOM 866 O O . GLY A 1 112 ? 3.179 -1.522 3.510 1.00 93.69 112 GLY A O 1
ATOM 867 N N . MET A 1 113 ? 5.347 -1.865 3.054 1.00 93.31 113 MET A N 1
ATOM 868 C CA . MET A 1 113 ? 5.404 -1.001 1.874 1.00 93.31 113 MET A CA 1
ATOM 869 C C . MET A 1 113 ? 5.760 -1.821 0.642 1.00 93.31 113 MET A C 1
ATOM 871 O O . MET A 1 113 ? 6.355 -2.898 0.741 1.00 93.31 113 MET A O 1
ATOM 875 N N . VAL A 1 114 ? 5.414 -1.304 -0.535 1.00 91.62 114 VAL A N 1
ATOM 876 C CA . VAL A 1 114 ? 5.976 -1.841 -1.775 1.00 91.62 114 VAL A CA 1
ATOM 877 C C . VAL A 1 114 ? 7.503 -1.653 -1.780 1.00 91.62 114 VAL A C 1
ATOM 879 O O . VAL A 1 114 ? 7.993 -0.648 -1.261 1.00 91.62 114 VAL A O 1
ATOM 882 N N . PRO A 1 115 ? 8.280 -2.588 -2.355 1.00 90.94 115 PRO A N 1
ATOM 883 C CA . PRO A 1 115 ? 9.726 -2.435 -2.454 1.00 90.94 115 PRO A CA 1
ATOM 884 C C . PRO A 1 115 ? 10.106 -1.197 -3.269 1.00 90.94 115 PRO A C 1
ATOM 886 O O . PR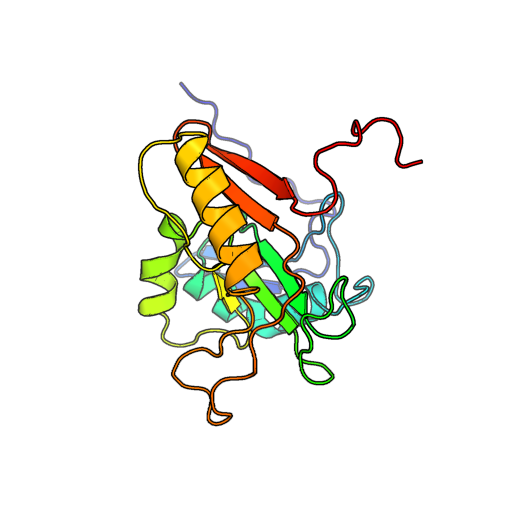O A 1 115 ? 9.680 -1.044 -4.416 1.00 90.94 115 PRO A O 1
ATOM 889 N N . LEU A 1 116 ? 10.957 -0.347 -2.698 1.00 91.31 116 LEU A N 1
ATOM 890 C CA . LEU A 1 116 ? 11.513 0.808 -3.392 1.00 91.31 116 LEU A CA 1
ATOM 891 C C . LEU A 1 116 ? 12.594 0.348 -4.380 1.00 91.31 116 LEU A C 1
ATOM 893 O O . LEU A 1 116 ? 13.634 -0.180 -3.984 1.00 91.31 116 LEU A O 1
ATOM 897 N N . LEU A 1 117 ? 12.344 0.523 -5.680 1.00 92.00 117 LEU A N 1
ATOM 898 C CA . LEU A 1 117 ? 13.297 0.150 -6.737 1.00 92.00 117 LEU A CA 1
ATOM 899 C C . LEU A 1 117 ? 14.184 1.317 -7.186 1.00 92.00 117 LEU A C 1
ATOM 901 O O . LEU A 1 117 ? 15.275 1.080 -7.718 1.00 92.00 117 LEU A O 1
ATOM 905 N N . TYR A 1 118 ? 13.699 2.545 -7.000 1.00 93.56 118 TYR A N 1
ATOM 906 C CA . TYR A 1 118 ? 14.335 3.797 -7.389 1.00 93.56 118 TYR A CA 1
ATOM 907 C C . TYR A 1 118 ? 13.708 4.960 -6.610 1.00 93.56 118 TYR A C 1
ATOM 909 O O . TYR A 1 118 ? 12.490 4.977 -6.438 1.00 93.56 118 TYR A O 1
ATOM 917 N N . ASP A 1 119 ? 14.538 5.915 -6.196 1.00 93.06 119 ASP A N 1
ATOM 918 C CA . ASP A 1 119 ? 14.139 7.208 -5.638 1.00 93.06 119 ASP A CA 1
ATOM 919 C C . ASP A 1 119 ? 15.014 8.299 -6.270 1.00 93.06 119 ASP A C 1
ATOM 921 O O . ASP A 1 119 ? 16.231 8.123 -6.400 1.00 93.06 119 ASP A O 1
ATOM 925 N N . GLY A 1 120 ? 14.391 9.377 -6.741 1.00 93.00 120 GLY A N 1
ATOM 926 C CA . GLY A 1 120 ? 15.057 10.437 -7.492 1.00 93.00 120 GLY A CA 1
ATOM 927 C C . GLY A 1 120 ? 14.202 11.050 -8.608 1.00 93.00 120 GLY A C 1
ATOM 928 O O . GLY A 1 120 ? 12.995 10.807 -8.680 1.00 93.00 120 GLY A O 1
ATOM 929 N N . PRO A 1 121 ? 14.820 11.861 -9.490 1.00 93.00 121 PRO A N 1
ATOM 930 C CA . PRO A 1 121 ? 14.118 12.565 -10.558 1.00 93.00 121 PRO A CA 1
ATOM 931 C C . PRO A 1 121 ? 13.293 11.639 -11.454 1.00 93.00 121 PRO A C 1
ATOM 933 O O . PRO A 1 121 ? 13.749 10.576 -11.883 1.00 93.00 121 PRO A O 1
ATOM 936 N N . PHE A 1 122 ? 12.079 12.076 -11.787 1.00 92.38 122 PHE A N 1
ATOM 937 C CA . PHE A 1 122 ? 11.230 11.340 -12.711 1.00 92.38 122 PHE A CA 1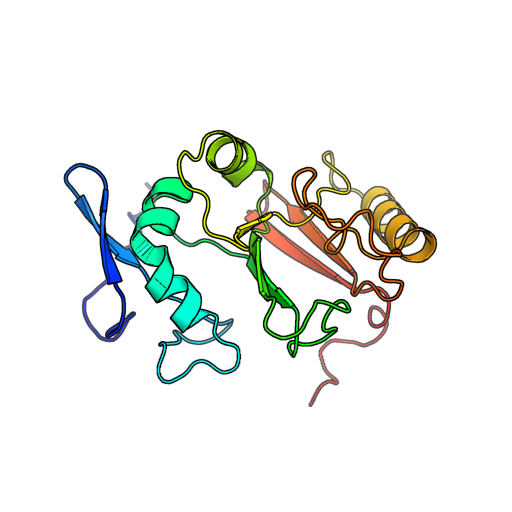
ATOM 938 C C . PHE A 1 122 ? 11.822 11.374 -14.127 1.00 92.38 122 PHE A C 1
ATOM 940 O O . PHE A 1 122 ? 11.933 12.431 -14.747 1.00 92.38 122 PHE A O 1
ATOM 947 N N . ALA A 1 123 ? 12.195 10.201 -14.637 1.00 92.12 123 ALA A N 1
ATOM 948 C CA . ALA A 1 123 ? 12.700 10.014 -15.989 1.00 92.12 123 ALA A CA 1
ATOM 949 C C . ALA A 1 123 ? 12.299 8.631 -16.517 1.00 92.12 123 ALA A C 1
ATOM 951 O O . ALA A 1 123 ? 12.330 7.647 -15.774 1.00 92.12 123 ALA A O 1
ATOM 952 N N . ASP A 1 124 ? 11.982 8.542 -17.812 1.00 92.81 124 ASP A N 1
ATOM 953 C CA . ASP A 1 124 ? 11.595 7.278 -18.458 1.00 92.81 124 ASP A CA 1
ATOM 954 C C . ASP A 1 124 ? 12.670 6.190 -18.285 1.00 92.81 124 ASP A C 1
ATOM 956 O O . ASP A 1 124 ? 12.366 5.053 -17.927 1.00 92.81 124 ASP A O 1
ATOM 960 N N . VAL A 1 125 ? 13.952 6.564 -18.392 1.00 94.44 125 VAL A N 1
ATOM 961 C CA . VAL A 1 125 ? 15.079 5.643 -18.178 1.00 94.44 125 VAL A CA 1
ATOM 962 C C . VAL A 1 125 ? 15.038 4.963 -16.804 1.00 94.44 125 VAL A C 1
ATOM 964 O O . VAL A 1 125 ? 15.327 3.770 -16.708 1.00 94.44 125 VAL A O 1
ATOM 967 N N . SER A 1 126 ? 14.628 5.674 -15.750 1.00 94.44 126 SER A N 1
ATOM 968 C CA . SER A 1 126 ? 14.524 5.123 -14.394 1.00 94.44 126 SER A CA 1
ATOM 969 C C . SER A 1 126 ? 13.411 4.072 -14.313 1.00 94.44 126 SER A C 1
ATOM 971 O O . SER A 1 126 ? 13.587 3.017 -13.698 1.00 94.44 126 SER A O 1
ATOM 973 N N . VAL A 1 127 ? 12.288 4.311 -15.001 1.00 94.56 127 VAL A N 1
ATOM 974 C CA . VAL A 1 127 ? 11.168 3.362 -15.107 1.00 94.56 127 VAL A CA 1
ATOM 975 C C . VAL A 1 127 ? 11.591 2.116 -15.889 1.00 94.56 127 VAL A C 1
ATOM 977 O O . VAL A 1 127 ? 11.416 0.997 -15.403 1.00 94.56 127 VAL A O 1
ATOM 980 N N . GLN A 1 128 ? 12.224 2.284 -17.053 1.00 94.44 128 GLN A N 1
ATOM 981 C CA . GLN A 1 128 ? 12.700 1.169 -17.880 1.00 94.44 128 GLN A CA 1
ATOM 982 C C . GLN A 1 128 ? 13.757 0.320 -17.163 1.00 94.44 128 GLN A C 1
ATOM 984 O O . GLN A 1 128 ? 13.739 -0.913 -17.242 1.00 94.44 128 GLN A O 1
ATOM 989 N N . GLN A 1 129 ? 14.656 0.950 -16.402 1.00 94.75 129 GLN A N 1
ATOM 990 C CA . GLN A 1 129 ? 15.616 0.237 -15.560 1.00 94.75 129 GLN A CA 1
ATOM 991 C C . GLN A 1 129 ? 14.918 -0.584 -14.472 1.00 94.75 129 GLN A C 1
ATOM 993 O O . GLN A 1 129 ? 15.296 -1.736 -14.243 1.00 94.75 129 GLN A O 1
ATOM 998 N N . ALA A 1 130 ? 13.890 -0.037 -13.819 1.00 94.69 130 ALA A N 1
ATOM 999 C CA . ALA A 1 130 ? 13.117 -0.764 -12.818 1.00 94.69 130 ALA A CA 1
ATOM 1000 C C . ALA A 1 130 ? 12.367 -1.961 -13.432 1.00 94.69 130 ALA A C 1
ATOM 1002 O O . ALA A 1 130 ? 12.461 -3.074 -12.910 1.00 94.69 130 ALA A O 1
ATOM 1003 N N . LEU A 1 131 ? 11.716 -1.782 -14.586 1.00 93.69 131 LEU A N 1
ATOM 1004 C CA . LEU A 1 131 ? 11.069 -2.870 -15.330 1.00 93.69 131 LEU A CA 1
ATOM 1005 C C . LEU A 1 131 ? 12.072 -3.947 -15.763 1.00 93.69 131 LEU A C 1
ATOM 1007 O O . LEU A 1 131 ? 11.811 -5.139 -15.614 1.00 93.69 131 LEU A O 1
ATOM 1011 N N . THR A 1 132 ? 13.252 -3.549 -16.241 1.00 92.62 132 THR A N 1
ATOM 1012 C CA . THR A 1 132 ? 14.329 -4.483 -16.606 1.00 92.62 132 THR A CA 1
ATOM 1013 C C . THR A 1 132 ? 14.805 -5.277 -15.391 1.00 92.62 132 THR A C 1
ATOM 1015 O O . THR A 1 132 ? 14.975 -6.494 -15.472 1.00 92.62 132 THR A O 1
ATOM 1018 N N . ARG A 1 133 ? 14.961 -4.626 -14.229 1.00 91.44 133 ARG A N 1
ATOM 1019 C CA . ARG A 1 133 ? 15.292 -5.314 -12.971 1.00 91.44 133 ARG A CA 1
ATOM 1020 C C . ARG A 1 133 ? 14.233 -6.349 -12.609 1.00 91.44 133 ARG A C 1
ATOM 1022 O O . ARG A 1 133 ? 14.615 -7.450 -12.228 1.00 91.44 133 ARG A O 1
ATOM 1029 N N . LEU A 1 134 ? 12.947 -6.035 -12.762 1.00 91.31 134 LEU A N 1
ATOM 1030 C CA . LEU A 1 134 ? 11.861 -6.991 -12.533 1.00 91.31 134 LEU A CA 1
ATOM 1031 C C . LEU A 1 134 ? 11.905 -8.171 -13.514 1.00 91.31 134 LEU A C 1
ATOM 1033 O O . LEU A 1 134 ? 11.814 -9.315 -13.079 1.00 91.31 134 LEU A O 1
ATOM 1037 N N . LYS A 1 135 ? 12.130 -7.924 -14.811 1.00 90.25 135 LYS A N 1
ATOM 1038 C CA . LYS A 1 135 ? 12.261 -8.983 -15.831 1.00 90.25 135 LYS A CA 1
ATOM 1039 C C . LYS A 1 135 ? 13.425 -9.936 -15.532 1.00 90.25 135 LYS A C 1
ATOM 1041 O O . LYS A 1 135 ? 13.286 -11.147 -15.662 1.00 90.25 135 LYS A O 1
ATOM 1046 N N . VAL A 1 136 ? 14.568 -9.404 -15.093 1.00 88.75 136 VAL A N 1
ATOM 1047 C CA . VAL A 1 136 ? 15.781 -10.201 -14.830 1.00 88.75 136 VAL A CA 1
ATOM 1048 C C . VAL A 1 136 ? 15.742 -10.885 -13.458 1.00 88.75 136 VAL A C 1
ATOM 1050 O O . VAL A 1 136 ? 16.139 -12.044 -13.313 1.00 88.75 136 VAL A O 1
ATOM 1053 N N . ARG A 1 137 ? 15.296 -10.171 -12.420 1.00 87.00 137 ARG A N 1
ATOM 1054 C CA . ARG A 1 137 ? 15.403 -10.611 -11.018 1.00 87.00 137 ARG A CA 1
ATOM 1055 C C . ARG A 1 137 ? 14.102 -11.162 -10.440 1.00 87.00 137 ARG A C 1
ATOM 1057 O O . ARG A 1 137 ? 14.159 -11.770 -9.378 1.00 87.00 137 ARG A O 1
ATOM 1064 N N . GLY A 1 138 ? 12.976 -11.017 -11.134 1.00 88.62 138 GLY A N 1
ATOM 1065 C CA . GLY A 1 138 ? 11.653 -11.335 -10.607 1.00 88.62 138 GLY A CA 1
ATOM 1066 C C . GLY A 1 138 ? 11.113 -10.244 -9.679 1.00 88.62 138 GLY A C 1
ATOM 1067 O O . GLY A 1 138 ? 11.681 -9.158 -9.545 1.00 88.62 138 GLY A O 1
ATOM 1068 N N . SER A 1 139 ? 9.984 -10.539 -9.041 1.00 88.75 139 SER A N 1
ATOM 1069 C CA . SER A 1 139 ? 9.329 -9.645 -8.093 1.00 88.75 139 SER A CA 1
ATOM 1070 C C . SER A 1 139 ? 10.114 -9.504 -6.793 1.00 88.75 139 SER A C 1
ATOM 1072 O O . SER A 1 139 ? 10.647 -10.473 -6.256 1.00 88.75 139 SER A O 1
ATOM 1074 N N . PHE A 1 140 ? 10.118 -8.289 -6.252 1.00 87.44 140 PHE A N 1
ATOM 1075 C CA . PHE A 1 140 ? 10.734 -7.977 -4.964 1.00 87.44 140 PHE A CA 1
ATOM 1076 C C . PHE A 1 140 ? 9.739 -8.078 -3.799 1.00 87.44 140 PHE A C 1
ATOM 1078 O O . PHE A 1 140 ? 10.168 -8.082 -2.650 1.00 87.44 140 PHE A O 1
ATOM 1085 N N . VAL A 1 141 ? 8.427 -8.187 -4.067 1.00 83.38 141 VAL A N 1
ATOM 1086 C CA . VAL A 1 141 ? 7.384 -8.217 -3.017 1.00 83.38 141 VAL A CA 1
ATOM 1087 C C . VAL A 1 141 ? 7.369 -9.530 -2.230 1.00 83.38 141 VAL A C 1
ATOM 1089 O O . VAL A 1 141 ? 6.879 -9.576 -1.108 1.00 83.38 141 VAL A O 1
ATOM 1092 N N . THR A 1 142 ? 7.894 -10.607 -2.821 1.00 71.19 142 THR A N 1
ATOM 1093 C CA . THR A 1 142 ? 7.938 -11.946 -2.213 1.00 71.19 142 THR A CA 1
ATOM 1094 C C . THR A 1 142 ? 9.211 -12.208 -1.433 1.00 71.19 142 THR A C 1
ATOM 1096 O O . THR A 1 142 ? 9.343 -13.270 -0.825 1.00 71.19 142 THR A O 1
ATOM 1099 N N . ARG A 1 143 ? 10.166 -11.270 -1.438 1.00 64.88 143 ARG A N 1
ATOM 1100 C CA . ARG A 1 143 ? 11.367 -11.422 -0.628 1.00 64.88 143 ARG A CA 1
ATOM 1101 C C . ARG A 1 143 ? 10.939 -11.302 0.841 1.00 64.88 143 ARG A C 1
ATOM 1103 O O . ARG A 1 143 ? 10.335 -10.287 1.193 1.00 64.88 143 ARG A O 1
ATOM 1110 N N . PRO A 1 144 ? 11.179 -12.325 1.680 1.00 50.97 144 PRO A N 1
ATOM 1111 C CA . PRO A 1 144 ? 10.766 -12.261 3.070 1.00 50.97 144 PRO A CA 1
ATOM 1112 C C . PRO A 1 144 ? 11.401 -11.034 3.745 1.00 50.97 144 PRO A C 1
ATOM 1114 O O . PRO A 1 144 ? 12.554 -10.706 3.440 1.00 50.97 144 PRO A O 1
ATOM 1117 N N . PRO A 1 145 ? 10.673 -10.349 4.646 1.00 46.03 145 PRO A N 1
ATOM 1118 C CA . PRO A 1 145 ? 11.301 -9.468 5.616 1.00 46.03 145 PRO A CA 1
ATOM 1119 C C . PRO A 1 145 ? 12.413 -10.243 6.340 1.00 46.03 145 PRO A C 1
ATOM 1121 O O . PRO A 1 145 ? 12.322 -11.463 6.498 1.00 46.03 145 PRO A O 1
ATOM 1124 N N . ALA A 1 146 ? 13.491 -9.549 6.707 1.00 43.12 146 ALA A N 1
ATOM 1125 C CA . ALA A 1 146 ? 14.732 -10.165 7.184 1.00 43.12 146 ALA A CA 1
ATOM 1126 C C . ALA A 1 146 ? 14.575 -11.045 8.447 1.00 43.12 146 ALA A C 1
ATOM 1128 O O . ALA A 1 146 ? 15.509 -11.756 8.804 1.00 43.12 146 ALA A O 1
ATOM 1129 N N . ASP A 1 147 ? 13.413 -11.017 9.101 1.00 38.75 147 ASP A N 1
ATOM 1130 C CA . ASP A 1 147 ? 13.074 -11.715 10.342 1.00 38.75 147 ASP A CA 1
ATOM 1131 C C . ASP A 1 147 ? 12.256 -13.013 10.154 1.00 38.75 147 ASP A C 1
ATOM 1133 O O . ASP A 1 147 ? 12.021 -13.735 11.124 1.00 38.75 147 ASP A O 1
ATOM 1137 N N . HIS A 1 148 ? 11.846 -13.377 8.932 1.00 42.47 148 HIS A N 1
ATOM 1138 C CA . HIS A 1 148 ? 11.116 -14.628 8.713 1.00 42.47 148 HIS A CA 1
ATOM 1139 C C . HIS A 1 148 ? 12.052 -15.841 8.570 1.00 42.47 148 HIS A C 1
ATOM 1141 O O . HIS A 1 148 ? 12.809 -15.964 7.607 1.00 42.47 148 HIS A O 1
ATOM 1147 N N . ALA A 1 149 ? 11.911 -16.799 9.493 1.00 39.62 149 ALA A N 1
ATOM 1148 C CA . ALA A 1 149 ? 12.688 -18.040 9.645 1.00 39.62 149 ALA A CA 1
ATOM 1149 C C . ALA A 1 149 ? 12.642 -19.051 8.466 1.00 39.62 149 ALA A C 1
ATOM 1151 O O . ALA A 1 149 ? 13.073 -20.191 8.613 1.00 39.62 149 ALA A O 1
ATOM 1152 N N . GLY A 1 150 ? 12.113 -18.667 7.301 1.00 51.50 150 GLY A N 1
ATOM 1153 C CA . GLY A 1 150 ? 11.880 -19.555 6.154 1.00 51.50 150 GLY A CA 1
ATOM 1154 C C . GLY A 1 150 ? 12.992 -19.596 5.100 1.00 51.50 150 GLY A C 1
ATOM 1155 O O . GLY A 1 150 ? 12.851 -20.315 4.115 1.00 51.50 150 GLY A O 1
ATOM 1156 N N . GLY A 1 151 ? 14.079 -18.834 5.269 1.00 49.91 151 GLY A N 1
ATOM 1157 C CA . GLY A 1 151 ? 15.088 -18.658 4.218 1.00 49.91 151 GLY A CA 1
ATOM 1158 C C . GLY A 1 151 ? 14.541 -17.916 2.982 1.00 49.91 151 GLY A C 1
ATOM 1159 O O . GLY A 1 151 ? 13.351 -17.602 2.902 1.00 49.91 151 GLY A O 1
ATOM 1160 N N . PRO A 1 152 ? 15.394 -17.560 2.008 1.00 54.19 152 PRO A N 1
ATOM 1161 C CA . PRO A 1 152 ? 14.940 -16.864 0.810 1.00 54.19 152 PRO A CA 1
ATOM 1162 C C . PRO A 1 152 ? 14.136 -17.812 -0.093 1.00 54.19 152 PRO A C 1
ATOM 1164 O O . PRO A 1 152 ? 14.674 -18.790 -0.608 1.00 54.19 152 PRO A O 1
ATOM 1167 N N . LEU A 1 153 ? 12.860 -17.495 -0.332 1.00 58.12 153 LEU A N 1
ATOM 1168 C CA . LEU A 1 153 ? 12.080 -18.123 -1.404 1.00 58.12 153 LEU A CA 1
ATOM 1169 C C . LEU A 1 153 ? 12.737 -17.834 -2.771 1.00 58.12 153 LEU A C 1
ATOM 1171 O O . LEU A 1 153 ? 13.324 -16.754 -2.944 1.00 58.12 153 LEU A O 1
ATOM 1175 N N . PRO A 1 154 ? 12.648 -18.754 -3.756 1.00 63.12 154 PRO A N 1
ATOM 1176 C CA . PRO A 1 154 ? 13.094 -18.461 -5.113 1.00 63.12 154 PRO A CA 1
ATOM 1177 C C . PRO A 1 154 ? 12.372 -17.209 -5.646 1.00 63.12 154 PRO A C 1
ATOM 1179 O O . PRO A 1 154 ? 11.219 -16.960 -5.284 1.00 63.12 154 PRO A O 1
ATOM 1182 N N . PRO A 1 155 ? 13.021 -16.384 -6.490 1.00 74.38 155 PRO A N 1
ATOM 1183 C CA . PRO A 1 155 ? 12.402 -15.152 -6.956 1.00 74.38 155 PRO A CA 1
ATOM 1184 C C . PRO A 1 155 ? 11.149 -15.457 -7.772 1.00 74.38 155 PRO A C 1
ATOM 1186 O O . PRO A 1 155 ? 11.221 -16.193 -8.756 1.00 74.38 155 PRO A O 1
ATOM 1189 N N . TYR A 1 156 ? 10.025 -14.842 -7.410 1.00 81.62 156 TYR A N 1
ATOM 1190 C CA . TYR A 1 156 ? 8.786 -14.973 -8.168 1.00 81.62 156 TYR A CA 1
ATOM 1191 C C . TYR A 1 156 ? 8.970 -14.335 -9.553 1.00 81.62 156 TYR A C 1
ATOM 1193 O O . TYR A 1 156 ? 9.161 -13.123 -9.671 1.00 81.62 156 TYR A O 1
ATOM 1201 N N . ARG A 1 157 ? 8.969 -15.149 -10.613 1.00 85.44 157 ARG A N 1
ATOM 1202 C CA . ARG A 1 157 ? 9.450 -14.754 -11.953 1.00 85.44 157 ARG A CA 1
ATOM 1203 C C . ARG A 1 157 ? 8.449 -13.987 -12.813 1.00 85.44 157 ARG A C 1
ATOM 1205 O O . ARG A 1 157 ? 8.812 -13.575 -13.907 1.00 85.44 157 ARG A O 1
ATOM 1212 N N . ASN A 1 158 ? 7.231 -13.763 -12.328 1.00 86.31 158 ASN A N 1
ATOM 1213 C CA . ASN A 1 158 ? 6.157 -13.144 -13.107 1.00 86.31 158 ASN A CA 1
ATOM 1214 C C . ASN A 1 158 ? 5.625 -11.839 -12.468 1.00 86.31 158 ASN A C 1
ATOM 1216 O O . ASN A 1 158 ? 4.435 -11.760 -12.138 1.00 86.31 158 ASN A O 1
ATOM 1220 N N . PRO A 1 159 ? 6.492 -10.838 -12.193 1.00 88.81 159 PRO A N 1
ATOM 1221 C CA . PRO A 1 159 ? 6.059 -9.558 -11.634 1.00 88.81 159 PRO A CA 1
ATOM 1222 C C . PRO A 1 159 ? 5.095 -8.834 -12.581 1.00 88.81 159 PRO A C 1
ATOM 1224 O O . PRO A 1 159 ? 5.266 -8.855 -13.793 1.00 88.81 159 PRO A O 1
ATOM 1227 N N . GLU A 1 160 ? 4.096 -8.152 -12.021 1.00 90.62 160 GLU A N 1
ATOM 1228 C CA . GLU A 1 160 ? 3.095 -7.422 -12.809 1.00 90.62 160 GLU A CA 1
ATOM 1229 C C . GLU A 1 160 ? 3.658 -6.133 -13.434 1.00 90.62 160 GLU A C 1
ATOM 1231 O O . GLU A 1 160 ? 3.360 -5.823 -14.587 1.00 90.62 160 GLU A O 1
ATOM 1236 N N . GLY A 1 161 ? 4.484 -5.392 -12.691 1.00 92.31 161 GLY A N 1
ATOM 1237 C CA . GLY A 1 161 ? 4.999 -4.099 -13.126 1.00 92.31 161 GLY A CA 1
ATOM 1238 C C . GLY A 1 161 ? 5.544 -3.254 -11.981 1.00 92.31 161 GLY A C 1
ATOM 1239 O O . GLY A 1 161 ? 5.842 -3.769 -10.901 1.00 92.31 161 GLY A O 1
ATOM 1240 N N . VAL A 1 162 ? 5.659 -1.951 -12.224 1.00 93.56 162 VAL A N 1
ATOM 1241 C CA . VAL A 1 162 ? 6.075 -0.958 -11.227 1.00 93.56 162 VAL A CA 1
ATOM 1242 C C . VAL A 1 162 ? 4.961 0.037 -10.938 1.00 93.56 162 VAL A C 1
ATOM 1244 O O . VAL A 1 162 ? 4.081 0.295 -11.764 1.00 93.56 162 VAL A O 1
ATOM 1247 N N . ILE A 1 163 ? 5.033 0.621 -9.747 1.00 92.62 163 ILE A N 1
ATOM 1248 C CA . ILE A 1 163 ? 4.233 1.771 -9.351 1.00 92.62 163 ILE A CA 1
ATOM 1249 C C . ILE A 1 163 ? 5.170 2.973 -9.298 1.00 92.62 163 ILE A C 1
ATOM 1251 O O . ILE A 1 163 ? 6.224 2.902 -8.672 1.00 92.62 163 ILE A O 1
ATOM 1255 N N . VAL A 1 164 ? 4.783 4.064 -9.952 1.00 92.88 164 VAL A N 1
ATOM 1256 C CA . VAL A 1 164 ? 5.509 5.334 -9.920 1.00 92.88 164 VAL A CA 1
ATOM 1257 C C . VAL A 1 164 ? 4.686 6.327 -9.120 1.00 92.88 164 VAL A C 1
ATOM 1259 O O . VAL A 1 164 ? 3.594 6.714 -9.541 1.00 92.88 164 VAL A O 1
ATOM 1262 N N . ARG A 1 165 ? 5.204 6.743 -7.966 1.00 91.06 165 ARG A N 1
ATOM 1263 C CA . ARG A 1 165 ? 4.661 7.870 -7.212 1.00 91.06 165 ARG A CA 1
ATOM 1264 C C . ARG A 1 165 ? 5.427 9.127 -7.601 1.00 91.06 165 ARG A C 1
ATOM 1266 O O . ARG A 1 165 ? 6.649 9.142 -7.534 1.00 91.06 165 ARG A O 1
ATOM 1273 N N . HIS A 1 166 ? 4.704 10.159 -8.019 1.00 90.56 166 HIS A N 1
ATOM 1274 C CA . HIS A 1 166 ? 5.283 11.468 -8.303 1.00 90.56 166 HIS A CA 1
ATOM 1275 C C . HIS A 1 166 ? 4.821 12.448 -7.227 1.00 90.56 166 HIS A C 1
ATOM 1277 O O . HIS A 1 166 ? 3.627 12.744 -7.141 1.00 90.56 166 HIS A O 1
ATOM 1283 N N . GLU A 1 167 ? 5.760 12.957 -6.429 1.00 86.25 167 GLU A N 1
ATOM 1284 C CA . GLU A 1 167 ? 5.456 13.772 -5.244 1.00 86.25 167 GLU A CA 1
ATOM 1285 C C . GLU A 1 167 ? 4.768 15.093 -5.610 1.00 86.25 167 GLU A C 1
ATOM 1287 O O . GLU A 1 167 ? 3.684 15.379 -5.100 1.00 86.25 167 GLU A O 1
ATOM 1292 N N . ASP A 1 168 ? 5.308 15.841 -6.580 1.00 87.56 168 ASP A N 1
ATOM 1293 C CA . ASP A 1 168 ? 4.721 17.137 -6.964 1.00 87.56 168 ASP A CA 1
ATOM 1294 C C . ASP A 1 168 ? 3.313 17.000 -7.557 1.00 87.56 168 ASP A C 1
ATOM 1296 O O . ASP A 1 168 ? 2.410 17.771 -7.233 1.00 87.56 168 ASP A O 1
ATOM 1300 N N . ALA A 1 169 ? 3.096 15.979 -8.392 1.00 88.06 169 ALA A N 1
ATOM 1301 C CA . ALA A 1 169 ? 1.789 15.688 -8.974 1.00 88.06 169 ALA A CA 1
ATOM 1302 C C . ALA A 1 169 ? 0.816 15.042 -7.972 1.00 88.06 169 ALA A C 1
ATOM 1304 O O . ALA A 1 169 ? -0.373 14.921 -8.270 1.00 88.06 169 ALA A O 1
ATOM 1305 N N . ARG A 1 170 ? 1.309 14.582 -6.811 1.00 83.56 170 ARG A N 1
ATOM 1306 C CA . ARG A 1 170 ? 0.562 13.795 -5.812 1.00 83.56 170 ARG A CA 1
ATOM 1307 C C . ARG A 1 170 ? -0.198 12.620 -6.432 1.00 83.56 170 ARG A C 1
ATOM 1309 O O . ARG A 1 170 ? -1.282 12.249 -5.980 1.00 83.56 170 ARG A O 1
ATOM 1316 N N . ALA A 1 171 ? 0.385 12.036 -7.474 1.00 84.25 171 ALA A N 1
ATOM 1317 C CA . ALA A 1 171 ? -0.242 11.031 -8.316 1.00 84.25 171 ALA A CA 1
ATOM 1318 C C . ALA A 1 171 ? 0.534 9.714 -8.275 1.00 84.25 171 ALA A C 1
ATOM 1320 O O . ALA A 1 171 ? 1.738 9.674 -8.008 1.00 84.25 171 ALA A O 1
ATOM 1321 N N . VAL A 1 172 ? -0.187 8.627 -8.542 1.00 87.75 172 VAL A N 1
ATOM 1322 C CA . VAL A 1 172 ? 0.358 7.272 -8.607 1.00 87.75 172 VAL A CA 1
ATOM 1323 C C . VAL A 1 172 ? 0.023 6.678 -9.969 1.00 87.75 172 VAL A C 1
ATOM 1325 O O . VAL A 1 172 ? -1.146 6.600 -10.349 1.00 87.75 172 VAL A O 1
ATOM 1328 N N . PHE A 1 173 ? 1.048 6.234 -10.687 1.00 89.38 173 PHE A N 1
ATOM 1329 C CA . PHE A 1 173 ? 0.943 5.601 -11.997 1.00 89.38 173 PHE A CA 1
ATOM 1330 C C . PHE A 1 173 ? 1.343 4.129 -11.898 1.00 89.38 173 PHE A C 1
ATOM 1332 O O . PHE A 1 173 ? 2.203 3.764 -11.099 1.00 89.38 173 PHE A O 1
ATOM 1339 N N . LYS A 1 174 ? 0.720 3.276 -12.714 1.00 88.00 174 LYS A N 1
ATOM 1340 C CA . LYS A 1 174 ? 1.095 1.864 -12.865 1.00 88.00 174 LYS A CA 1
ATOM 1341 C C . LYS A 1 174 ? 1.657 1.664 -14.267 1.00 88.00 174 LYS A C 1
ATOM 1343 O O . LYS A 1 174 ? 1.024 2.111 -15.222 1.00 88.00 174 LYS A O 1
ATOM 1348 N N . VAL A 1 175 ? 2.798 0.993 -14.364 1.00 92.06 175 VAL A N 1
ATOM 1349 C CA . VAL A 1 175 ? 3.451 0.630 -15.631 1.00 92.06 175 VAL A CA 1
ATOM 1350 C C . VAL A 1 175 ? 3.626 -0.885 -15.634 1.00 92.06 175 VAL A C 1
ATOM 1352 O O . VAL A 1 175 ? 4.225 -1.421 -14.697 1.00 92.06 175 VAL A O 1
ATOM 1355 N N . LEU A 1 176 ? 3.034 -1.579 -16.609 1.00 90.88 176 LEU A N 1
ATOM 1356 C CA . LEU A 1 176 ? 2.861 -3.036 -16.581 1.00 90.88 176 LEU A CA 1
ATOM 1357 C C . LEU A 1 176 ? 3.822 -3.734 -17.548 1.00 90.88 176 LEU A C 1
ATOM 1359 O O . LEU A 1 176 ? 4.029 -3.281 -18.664 1.00 90.88 176 LEU A O 1
ATOM 1363 N N . ILE A 1 177 ? 4.365 -4.890 -17.157 1.00 87.44 177 ILE A N 1
ATOM 1364 C CA . ILE A 1 177 ? 5.316 -5.636 -18.002 1.00 87.44 177 ILE A CA 1
ATOM 1365 C C . ILE A 1 177 ? 4.623 -6.297 -19.203 1.00 87.44 177 ILE A C 1
ATOM 1367 O O . ILE A 1 177 ? 5.128 -6.202 -20.318 1.00 87.44 177 ILE A O 1
ATOM 1371 N N . ASP A 1 178 ? 3.475 -6.943 -18.982 1.00 73.12 178 ASP A N 1
ATOM 1372 C CA . ASP A 1 178 ? 2.819 -7.800 -19.987 1.00 73.12 178 ASP A CA 1
ATOM 1373 C C . ASP A 1 178 ? 1.661 -7.110 -20.743 1.00 73.12 178 ASP A C 1
ATOM 1375 O O . ASP A 1 178 ? 0.911 -7.782 -21.450 1.00 73.12 178 ASP A O 1
ATOM 1379 N N . ARG A 1 179 ? 1.419 -5.801 -20.549 1.00 58.53 179 ARG A N 1
ATOM 1380 C CA . ARG A 1 179 ? 0.178 -5.141 -21.027 1.00 58.53 179 ARG A CA 1
ATOM 1381 C C . ARG A 1 179 ? 0.301 -3.687 -21.506 1.00 58.53 179 ARG A C 1
ATOM 1383 O O . ARG A 1 179 ? -0.731 -3.056 -21.715 1.00 58.53 179 ARG A O 1
ATOM 1390 N N . ASP A 1 180 ? 1.502 -3.156 -21.721 1.00 51.47 180 ASP A N 1
ATOM 1391 C CA . ASP A 1 180 ? 1.663 -1.739 -22.104 1.00 51.47 180 ASP A CA 1
ATOM 1392 C C . ASP A 1 180 ? 1.302 -1.417 -23.577 1.00 51.47 180 ASP A C 1
ATOM 1394 O O . ASP A 1 180 ? 1.231 -0.244 -23.934 1.00 51.47 180 ASP A O 1
ATOM 1398 N N . GLU A 1 181 ? 0.982 -2.408 -24.424 1.00 45.66 181 GLU A N 1
ATOM 1399 C CA . GLU A 1 181 ? 0.601 -2.173 -25.837 1.00 45.66 181 GLU A CA 1
ATOM 1400 C C . GLU A 1 181 ? -0.915 -2.153 -26.125 1.00 45.66 181 GLU A C 1
ATOM 1402 O O . GLU A 1 181 ? -1.320 -1.896 -27.258 1.00 45.66 181 GLU A O 1
ATOM 1407 N N . LEU A 1 182 ? -1.790 -2.383 -25.136 1.00 39.81 182 LEU A N 1
ATOM 1408 C CA . LEU A 1 182 ? -3.243 -2.357 -25.363 1.00 39.81 182 LEU A CA 1
ATOM 1409 C C . LEU A 1 182 ? -3.868 -1.061 -24.819 1.00 39.81 182 LEU A C 1
ATOM 1411 O O . LEU A 1 182 ? -3.824 -0.821 -23.608 1.00 39.81 182 LEU A O 1
ATOM 1415 N N . PRO A 1 183 ? -4.504 -0.226 -25.668 1.00 42.19 183 PRO A N 1
ATOM 1416 C CA . PRO A 1 183 ? -5.282 0.914 -25.204 1.00 42.19 183 PRO A CA 1
ATOM 1417 C C . PRO A 1 183 ? -6.332 0.475 -24.179 1.00 42.19 183 PRO A C 1
ATOM 1419 O O . PRO A 1 183 ? -7.042 -0.514 -24.376 1.00 42.19 183 PRO A O 1
ATOM 1422 N N . LYS A 1 184 ? -6.486 1.256 -23.102 1.00 49.69 184 LYS A N 1
ATOM 1423 C CA . LYS A 1 184 ? -7.465 1.022 -22.018 1.00 49.69 184 LYS A CA 1
ATOM 1424 C C . LYS A 1 184 ? -8.937 0.973 -22.479 1.00 49.69 184 LYS A C 1
ATOM 1426 O O . LYS A 1 184 ? -9.810 0.756 -21.648 1.00 49.69 184 LYS A O 1
ATOM 1431 N N . SER A 1 185 ? -9.223 1.155 -23.768 1.00 45.19 185 SER A N 1
ATOM 1432 C CA . SER A 1 185 ? -10.561 1.118 -24.365 1.00 45.19 185 SER A CA 1
ATOM 1433 C C . SER A 1 185 ? -11.046 -0.271 -24.808 1.00 45.19 185 SER A C 1
ATOM 1435 O O . SER A 1 185 ? -12.160 -0.357 -25.312 1.00 45.19 185 SER A O 1
ATOM 1437 N N . MET A 1 186 ? -10.272 -1.351 -24.638 1.00 37.62 186 MET A N 1
ATOM 1438 C CA . MET A 1 186 ? -10.658 -2.694 -25.128 1.00 37.62 186 MET A CA 1
ATOM 1439 C C . MET A 1 186 ? -10.731 -3.799 -24.060 1.00 37.62 186 MET A C 1
ATOM 1441 O O . MET A 1 186 ? -10.749 -4.978 -24.396 1.00 37.62 186 MET A O 1
ATOM 1445 N N . ALA A 1 187 ? -10.812 -3.450 -22.777 1.00 34.56 187 ALA A N 1
ATOM 1446 C CA . ALA A 1 187 ? -11.183 -4.412 -21.737 1.00 34.56 187 ALA A CA 1
ATOM 1447 C C . ALA A 1 187 ? -12.662 -4.211 -21.365 1.00 34.56 187 ALA A C 1
ATOM 1449 O O . ALA A 1 187 ? -12.960 -3.513 -20.396 1.00 34.56 187 ALA A O 1
ATOM 1450 N N . ALA A 1 188 ? -13.559 -4.773 -22.179 1.00 33.25 188 ALA A N 1
ATOM 1451 C CA . ALA A 1 188 ? -14.985 -4.935 -21.888 1.00 33.25 188 ALA A CA 1
ATOM 1452 C C . ALA A 1 188 ? -15.299 -6.426 -21.725 1.00 33.25 188 ALA A C 1
ATOM 1454 O O . ALA A 1 188 ? -14.738 -7.218 -22.517 1.00 33.25 188 ALA A O 1
#

pLDDT: mean 82.49, std 18.56, range [32.88, 97.44]

Radius of gyration: 18.1 Å; chains: 1; bounding box: 40×51×49 Å

Foldseek 3Di:
DDPDDDDDDDDPDPPVFDWEDDPPDIDTWFDADPPGTAACVRDPQCPRVLCRVCVHLCCQLLPDDDWDWDWAACPPDVNLPHPPPDIATATACCVSRVVSCVPRPDDRPRYYHADDPDDDDDDPVSQVVSLVCCQVQNGPPQADDPPDPPPGDRHHNQDQGDWDQDPVVNDIDTDGNPDPPDPPPPPD

Sequence (188 aa):
MNPLLPIFTPGDAFADGVVVQLGEHLYLVGAQSRNRVITPDADNYGFAAWVHANAQALADVLGPGRHHGEWYGHGINRGYEMPQGVRRFALFDVNRYAEALAMAVHLPYGLGMVPLLYDGPFADVSVQQALTRLKVRGSFVTRPPADHAGGPLPPYRNPEGVIVRHEDARAVFKVLIDRDELPKSMAA

Secondary structure (DSSP, 8-state):
----PPP--SSSTTTTPEEEEETTEEEEE-EE-SSSEE-GGG-TTSHHHHHHHTHHHHHHHH-SS---EEEEETTBTTGGGPPTT-EEEEES-HHHHHHHHHH-SSPPTTEEE------SS--HHHHHHHHHHHHHH--STTSPPTT-TT-PPPP-S---EEEEEETTTTEEEEEETTTTTS-TT---

InterPro domains:
  IPR021122 RNA ligase domain, REL/Rln2 [PF09414] (29-175)